Protein AF-R7VIC1-F1 (afdb_monomer_lite)

Sequence (191 aa):
MEGPLAVNHHSSSSSSSQEPAPPPAPSLAPAPLAIPQQQVNAASLCRIGQELVHDIVLKASEIFVLLKNMQLPNGATTSQPQNYPETKAKLDDNMKQMLMNFKKLKILYIKVHEHTANLDSRPIEEMLPIEVNGEVKGEGPKLTDEVKYASEEHKEVISQLRNRNRELKQIIDKLRLTVWEINTMLATRKS

Secondary structure (DSSP, 8-state):
-------------------PPPPPPP--PPPP---------HHHHHHHHHHHHHHHHHHHHHHHHHHHH-----TT-SSPPTTHHHHHHHHHHHHHHHHHHHHHHHHHHHHHHHHHTTS----HHHHS--EETTEE-S------HHHHHHHHHHHHHHHHHHHHHHHHHHHHHHHHHHHHHHHHHHHHT--

pLDDT: mean 75.87, std 20.81, range [35.31, 98.31]

Radius of gyration: 41.35 Å; chains: 1; bounding box: 105×43×115 Å

Structure (mmCIF, N/CA/C/O backbone):
data_AF-R7VIC1-F1
#
_entry.id   AF-R7VIC1-F1
#
loop_
_atom_site.group_PDB
_atom_site.id
_atom_site.type_symbol
_atom_site.label_atom_id
_atom_site.label_alt_id
_atom_site.label_comp_id
_atom_site.label_asym_id
_atom_site.label_entity_id
_atom_site.label_seq_id
_atom_site.pdbx_PDB_ins_code
_atom_site.Cartn_x
_atom_site.Cartn_y
_atom_site.Cartn_z
_atom_site.occupancy
_atom_site.B_iso_or_equiv
_atom_site.auth_seq_id
_atom_site.auth_comp_id
_atom_site.auth_asym_id
_atom_site.auth_atom_id
_atom_site.pdbx_PDB_model_num
ATOM 1 N N . MET A 1 1 ? 50.899 -5.467 51.228 1.00 38.56 1 MET A N 1
ATOM 2 C CA . MET A 1 1 ? 52.249 -6.054 51.327 1.00 38.56 1 MET A CA 1
ATOM 3 C C . MET A 1 1 ? 52.288 -7.227 50.372 1.00 38.56 1 MET A C 1
ATOM 5 O O . MET A 1 1 ? 51.407 -8.059 50.488 1.00 38.56 1 MET A O 1
ATOM 9 N N . GLU A 1 2 ? 53.164 -7.388 49.399 1.00 40.03 2 GLU A N 1
ATOM 10 C CA . GLU A 1 2 ? 54.157 -6.581 48.686 1.00 40.03 2 GLU A CA 1
ATOM 11 C C . GLU A 1 2 ? 54.376 -7.355 47.360 1.00 40.03 2 GLU A C 1
ATOM 13 O O . GLU A 1 2 ? 54.212 -8.577 47.342 1.00 40.03 2 GLU A O 1
ATOM 18 N N . GLY A 1 3 ? 54.707 -6.680 46.250 1.00 42.16 3 GLY A N 1
ATOM 19 C CA . GLY A 1 3 ? 55.377 -7.350 45.112 1.00 42.16 3 GLY A CA 1
ATOM 20 C C . GLY A 1 3 ? 56.793 -7.801 45.518 1.00 42.16 3 GLY A C 1
ATOM 21 O O . GLY A 1 3 ? 57.200 -7.465 46.631 1.00 42.16 3 GLY A O 1
ATOM 22 N N . PRO A 1 4 ? 57.572 -8.529 44.683 1.00 54.09 4 PRO A N 1
ATOM 23 C CA . PRO A 1 4 ? 58.187 -7.963 43.459 1.00 54.09 4 PRO A CA 1
ATOM 24 C C . PRO A 1 4 ? 58.312 -8.972 42.276 1.00 54.09 4 PRO A C 1
ATOM 26 O O . PRO A 1 4 ? 58.231 -10.179 42.457 1.00 54.09 4 PRO A O 1
ATOM 29 N N . LEU A 1 5 ? 58.244 -8.542 41.008 1.00 39.72 5 LEU A N 1
ATOM 30 C CA . LEU A 1 5 ? 59.317 -8.143 40.061 1.00 39.72 5 LEU A CA 1
ATOM 31 C C . LEU A 1 5 ? 60.407 -9.187 39.693 1.00 39.72 5 LEU A C 1
ATOM 33 O O . LEU A 1 5 ? 61.297 -9.483 40.477 1.00 39.72 5 LEU A O 1
ATOM 37 N N . ALA A 1 6 ? 60.343 -9.579 38.408 1.00 45.44 6 ALA A N 1
ATOM 38 C CA . ALA A 1 6 ? 61.400 -9.749 37.393 1.00 45.44 6 ALA A CA 1
ATOM 39 C C . ALA A 1 6 ? 62.588 -10.712 37.609 1.00 45.44 6 ALA A C 1
ATOM 41 O O . ALA A 1 6 ? 63.458 -10.469 38.434 1.00 45.44 6 ALA A O 1
ATOM 42 N N . VAL A 1 7 ? 62.746 -11.666 36.674 1.00 43.22 7 VAL A N 1
ATOM 43 C CA . VAL A 1 7 ? 64.066 -12.142 36.218 1.00 43.22 7 VAL A CA 1
ATOM 44 C C . VAL A 1 7 ? 64.057 -12.310 34.696 1.00 43.22 7 VAL A C 1
ATOM 46 O O . VAL A 1 7 ? 63.234 -13.018 34.123 1.00 43.22 7 VAL A O 1
ATOM 49 N N . ASN A 1 8 ? 65.000 -11.615 34.069 1.00 38.59 8 ASN A N 1
ATOM 50 C CA . ASN A 1 8 ? 65.358 -11.625 32.658 1.00 38.59 8 ASN A CA 1
ATOM 51 C C . ASN A 1 8 ? 66.442 -12.702 32.449 1.00 38.59 8 ASN A C 1
ATOM 53 O O . ASN A 1 8 ? 67.372 -12.741 33.252 1.00 38.59 8 ASN A O 1
ATOM 57 N N . HIS A 1 9 ? 66.400 -13.519 31.390 1.00 42.00 9 HIS A N 1
ATOM 58 C CA . HIS A 1 9 ? 67.576 -14.292 30.961 1.00 42.00 9 HIS A CA 1
ATOM 59 C C . HIS A 1 9 ? 67.706 -14.359 29.432 1.00 42.00 9 HIS A C 1
ATOM 61 O O . HIS A 1 9 ? 66.739 -14.491 28.690 1.00 42.00 9 HIS A O 1
ATOM 67 N N . HIS A 1 10 ? 68.960 -14.197 29.023 1.00 36.09 10 HIS A N 1
ATOM 68 C CA . HIS A 1 10 ? 69.505 -13.923 27.700 1.00 36.09 10 HIS A CA 1
ATOM 69 C C . HIS A 1 10 ? 69.593 -15.151 26.769 1.00 36.09 10 HIS A C 1
ATOM 71 O O . HIS A 1 10 ? 69.849 -16.261 27.222 1.00 36.09 10 HIS A O 1
ATOM 77 N N . SER A 1 11 ? 69.569 -14.845 25.464 1.00 35.59 11 SER A N 1
ATOM 78 C CA . SER A 1 11 ? 70.408 -15.397 24.381 1.00 35.59 11 SER A CA 1
ATOM 79 C C . SER A 1 11 ? 70.238 -16.850 23.925 1.00 35.59 11 SER A C 1
ATOM 81 O O . SER A 1 11 ? 70.650 -17.785 24.601 1.00 35.59 11 SER A O 1
ATOM 83 N N . SER A 1 12 ? 69.875 -17.028 22.650 1.00 35.31 12 SER A N 1
ATOM 84 C CA . SER A 1 12 ? 70.767 -17.674 21.665 1.00 35.31 12 SER A CA 1
ATOM 85 C C . SER A 1 12 ? 70.221 -17.557 20.237 1.00 35.31 12 SER A C 1
ATOM 87 O O . SER A 1 12 ? 69.125 -17.989 19.902 1.00 35.31 12 SER A O 1
ATOM 89 N N . SER A 1 13 ? 71.045 -16.949 19.393 1.00 36.03 13 SER A N 1
ATOM 90 C CA . SER A 1 13 ? 70.994 -16.948 17.937 1.00 36.03 13 SER A CA 1
ATOM 91 C C . SER A 1 13 ? 71.173 -18.356 17.365 1.00 36.03 13 SER A C 1
ATOM 93 O O . SER A 1 13 ? 72.128 -19.044 17.723 1.00 36.03 13 SER A O 1
ATOM 95 N N . SER A 1 14 ? 70.334 -18.745 16.407 1.00 37.88 14 SER A N 1
ATOM 96 C CA . SER A 1 14 ? 70.669 -19.793 15.440 1.00 37.88 14 SER A CA 1
ATOM 97 C C . SER A 1 14 ? 70.155 -19.408 14.055 1.00 37.88 14 SER A C 1
ATOM 99 O O . SER A 1 14 ? 68.976 -19.145 13.835 1.00 37.88 14 SER A O 1
ATOM 101 N N . SER A 1 15 ? 71.112 -19.303 13.140 1.00 40.16 15 SER A N 1
ATOM 102 C CA . SER A 1 15 ? 70.946 -19.030 11.722 1.00 40.16 15 SER A CA 1
ATOM 103 C C . SER A 1 15 ? 70.324 -20.239 11.026 1.00 40.16 15 SER A C 1
ATOM 105 O O . SER A 1 15 ? 70.793 -21.361 11.213 1.00 40.16 15 SER A O 1
ATOM 107 N N . SER A 1 16 ? 69.327 -20.028 10.170 1.00 38.94 16 SER A N 1
ATOM 108 C CA . SER A 1 16 ? 68.984 -20.985 9.117 1.00 38.94 16 SER A CA 1
ATOM 109 C C . SER A 1 16 ? 68.383 -20.270 7.913 1.00 38.94 16 SER A C 1
ATOM 111 O O . SER A 1 16 ? 67.357 -19.607 7.997 1.00 38.94 16 SER A O 1
ATOM 113 N N . SER A 1 17 ? 69.152 -20.381 6.836 1.00 39.69 17 SER A N 1
ATOM 114 C CA . SER A 1 17 ? 68.823 -20.479 5.419 1.00 39.69 17 SER A CA 1
ATOM 115 C C . SER A 1 17 ? 67.484 -19.942 4.905 1.00 39.69 17 SER A C 1
ATOM 117 O O . SER A 1 17 ? 66.393 -20.393 5.230 1.00 39.69 17 SER A O 1
ATOM 119 N N . GLN A 1 18 ? 67.678 -19.012 3.983 1.00 37.88 18 GLN A N 1
ATOM 120 C CA . GLN A 1 18 ? 66.777 -18.323 3.082 1.00 37.88 18 GLN A CA 1
ATOM 121 C C . GLN A 1 18 ? 66.150 -19.285 2.052 1.00 37.88 18 GLN A C 1
ATOM 123 O O . GLN A 1 18 ? 66.864 -19.880 1.248 1.00 37.88 18 GLN A O 1
ATOM 128 N N . GLU A 1 19 ? 64.820 -19.375 2.036 1.00 37.97 19 GLU A N 1
ATOM 129 C CA . GLU A 1 19 ? 64.016 -19.912 0.930 1.00 37.97 19 GLU A CA 1
ATOM 130 C C . GLU A 1 19 ? 63.026 -18.802 0.512 1.00 37.97 19 GLU A C 1
ATOM 132 O O . GLU A 1 19 ? 62.403 -18.194 1.390 1.00 37.97 19 GLU A O 1
ATOM 137 N N . PRO A 1 20 ? 62.916 -18.424 -0.778 1.00 45.88 20 PRO A N 1
ATOM 138 C CA . PRO A 1 20 ? 62.079 -17.300 -1.175 1.00 45.88 20 PRO A CA 1
ATOM 139 C C . PRO A 1 20 ? 60.602 -17.708 -1.184 1.00 45.88 20 PRO A C 1
ATOM 141 O O . PRO A 1 20 ? 60.175 -18.550 -1.970 1.00 45.88 20 PRO A O 1
ATOM 144 N N . ALA A 1 21 ? 59.824 -17.073 -0.308 1.00 47.91 21 ALA A N 1
ATOM 145 C CA . ALA A 1 21 ? 58.372 -17.189 -0.254 1.00 47.91 21 ALA A CA 1
ATOM 146 C C . ALA A 1 21 ? 57.708 -16.716 -1.570 1.00 47.91 21 ALA A C 1
ATOM 148 O O . ALA A 1 21 ? 58.198 -15.772 -2.201 1.00 47.91 21 ALA A O 1
ATOM 149 N N . PRO A 1 22 ? 56.580 -17.328 -1.984 1.00 54.66 22 PRO A N 1
ATOM 150 C CA . PRO A 1 22 ? 55.829 -16.906 -3.164 1.00 54.66 22 PRO A CA 1
ATOM 151 C C . PRO A 1 22 ? 55.234 -15.495 -2.972 1.00 54.66 22 PRO A C 1
ATOM 153 O O . PRO A 1 22 ? 54.981 -15.080 -1.838 1.00 54.66 22 PRO A O 1
ATOM 156 N N . PRO A 1 23 ? 55.007 -14.738 -4.062 1.00 60.84 23 PRO A N 1
ATOM 157 C CA . PRO A 1 23 ? 54.535 -13.359 -3.985 1.00 60.84 23 PRO A CA 1
ATOM 158 C C . PRO A 1 23 ? 53.141 -13.271 -3.336 1.00 60.84 23 PRO A C 1
ATOM 160 O O . PRO A 1 23 ? 52.302 -14.149 -3.561 1.00 60.84 23 PRO A O 1
ATOM 163 N N . PRO A 1 24 ? 52.862 -12.213 -2.551 1.00 53.88 24 PRO A N 1
ATOM 164 C CA . PRO A 1 24 ? 51.569 -12.034 -1.909 1.00 53.88 24 PRO A CA 1
ATOM 165 C C . PRO A 1 24 ? 50.496 -11.763 -2.967 1.00 53.88 24 PRO A C 1
ATOM 167 O O . PRO A 1 24 ? 50.642 -10.883 -3.817 1.00 53.88 24 PRO A O 1
ATOM 170 N N . ALA A 1 25 ? 49.401 -12.521 -2.903 1.00 54.53 25 ALA A N 1
ATOM 171 C CA . ALA A 1 25 ? 48.194 -12.233 -3.663 1.00 54.53 25 ALA A CA 1
ATOM 172 C C . ALA A 1 25 ? 47.676 -10.822 -3.305 1.00 54.53 25 ALA A C 1
ATOM 174 O O . ALA A 1 25 ? 47.742 -10.432 -2.134 1.00 54.53 25 ALA A O 1
ATOM 175 N N . PRO A 1 26 ? 47.157 -10.044 -4.272 1.00 53.09 26 PRO A N 1
ATOM 176 C CA . PRO A 1 26 ? 46.586 -8.739 -3.982 1.00 53.09 26 PRO A CA 1
ATOM 177 C C . PRO A 1 26 ? 45.392 -8.903 -3.037 1.00 53.09 26 PRO A C 1
ATOM 179 O O . PRO A 1 26 ? 44.396 -9.549 -3.363 1.00 53.09 26 PRO A O 1
ATOM 182 N N . SER A 1 27 ? 45.525 -8.316 -1.849 1.00 47.69 27 SER A N 1
ATOM 183 C CA . SER A 1 27 ? 44.446 -8.149 -0.881 1.00 47.69 27 SER A CA 1
ATOM 184 C C . SER A 1 27 ? 43.316 -7.359 -1.544 1.00 47.69 27 SER A C 1
ATOM 186 O O . SER A 1 27 ? 43.462 -6.164 -1.808 1.00 47.69 27 SER A O 1
ATOM 188 N N . LEU A 1 28 ? 42.199 -8.027 -1.851 1.00 51.47 28 LEU A N 1
ATOM 189 C CA . LEU A 1 28 ? 40.946 -7.337 -2.135 1.00 51.47 28 LEU A CA 1
ATOM 190 C C . LEU A 1 28 ? 40.516 -6.639 -0.844 1.00 51.47 28 LEU A C 1
ATOM 192 O O . LEU A 1 28 ? 40.024 -7.276 0.088 1.00 51.47 28 LEU A O 1
ATOM 196 N N . ALA A 1 29 ? 40.707 -5.323 -0.793 1.00 53.75 29 ALA A N 1
ATOM 197 C CA . ALA A 1 29 ? 40.045 -4.494 0.198 1.00 53.75 29 ALA A CA 1
ATOM 198 C C . ALA A 1 29 ? 38.523 -4.730 0.094 1.00 53.75 29 ALA A C 1
ATOM 200 O O . ALA A 1 29 ? 37.985 -4.716 -1.019 1.00 53.75 29 ALA A O 1
ATOM 201 N N . PRO A 1 30 ? 37.812 -4.965 1.210 1.00 49.72 30 PRO A N 1
ATOM 202 C CA . PRO A 1 30 ? 36.369 -5.110 1.172 1.00 49.72 30 PRO A CA 1
ATOM 203 C C . PRO A 1 30 ? 35.759 -3.781 0.718 1.00 49.72 30 PRO A C 1
ATOM 205 O O . PRO A 1 30 ? 35.974 -2.738 1.338 1.00 49.72 30 PRO A O 1
ATOM 208 N N . ALA A 1 31 ? 35.013 -3.824 -0.387 1.00 51.16 31 ALA A N 1
ATOM 209 C CA . ALA A 1 31 ? 34.169 -2.717 -0.809 1.00 51.16 31 ALA A CA 1
ATOM 210 C C . ALA A 1 31 ? 33.233 -2.330 0.354 1.00 51.16 31 ALA A C 1
ATOM 212 O O . ALA A 1 31 ? 32.741 -3.228 1.048 1.00 51.16 31 ALA A O 1
ATOM 213 N N . PRO A 1 32 ? 32.965 -1.033 0.590 1.00 49.09 32 PRO A N 1
ATOM 214 C CA . PRO A 1 32 ? 31.987 -0.628 1.586 1.00 49.09 32 PRO A CA 1
ATOM 215 C C . PRO A 1 32 ? 30.651 -1.278 1.234 1.00 49.09 32 PRO A C 1
ATOM 217 O O . PRO A 1 32 ? 30.085 -1.016 0.172 1.00 49.09 32 PRO A O 1
ATOM 220 N N . LEU A 1 33 ? 30.161 -2.149 2.115 1.00 50.25 33 LEU A N 1
ATOM 221 C CA . LEU A 1 33 ? 28.792 -2.634 2.060 1.00 50.25 33 LEU A CA 1
ATOM 222 C C . LEU A 1 33 ? 27.896 -1.402 2.180 1.00 50.25 33 LEU A C 1
ATOM 224 O O . LEU A 1 33 ? 27.759 -0.828 3.261 1.00 50.25 33 LEU A O 1
ATOM 228 N N . ALA A 1 34 ? 27.327 -0.971 1.056 1.00 50.81 34 ALA A N 1
ATOM 229 C CA . ALA A 1 34 ? 26.223 -0.034 1.057 1.00 50.81 34 ALA A CA 1
ATOM 230 C C . ALA A 1 34 ? 25.121 -0.669 1.908 1.00 50.81 34 ALA A C 1
ATOM 232 O O . ALA A 1 34 ? 24.495 -1.654 1.517 1.00 50.81 34 ALA A O 1
ATOM 233 N N . ILE A 1 35 ? 24.946 -0.147 3.120 1.00 46.97 35 ILE A N 1
ATOM 234 C CA . ILE A 1 35 ? 23.819 -0.494 3.976 1.00 46.97 35 ILE A CA 1
ATOM 235 C C . ILE A 1 35 ? 22.577 -0.174 3.139 1.00 46.97 35 ILE A C 1
ATOM 237 O O . ILE A 1 35 ? 22.469 0.968 2.679 1.00 46.97 35 ILE A O 1
ATOM 241 N N . PRO A 1 36 ? 21.654 -1.123 2.900 1.00 47.88 36 PRO A N 1
ATOM 242 C CA . PRO A 1 36 ? 20.419 -0.802 2.215 1.00 47.88 36 PRO A CA 1
ATOM 243 C C . PRO A 1 36 ? 19.671 0.180 3.114 1.00 47.88 36 PRO A C 1
ATOM 245 O O . PRO A 1 36 ? 19.067 -0.212 4.113 1.00 47.88 36 PRO A O 1
ATOM 248 N N . GLN A 1 37 ? 19.737 1.475 2.804 1.00 50.69 37 GLN A N 1
ATOM 249 C CA . GLN A 1 37 ? 18.744 2.404 3.311 1.00 50.69 37 GLN A CA 1
ATOM 250 C C . GLN A 1 37 ? 17.416 1.837 2.824 1.00 50.69 37 GLN A C 1
ATOM 252 O O . GLN A 1 37 ? 17.191 1.768 1.617 1.00 50.69 37 GLN A O 1
ATOM 257 N N . GLN A 1 38 ? 16.576 1.353 3.744 1.00 54.12 38 GLN A N 1
ATOM 258 C CA . GLN A 1 38 ? 15.192 1.007 3.440 1.00 54.12 38 GLN A CA 1
ATOM 259 C C . GLN A 1 38 ? 14.534 2.273 2.892 1.00 54.12 38 GLN A C 1
ATOM 261 O O . GLN A 1 38 ? 14.035 3.111 3.642 1.00 54.12 38 GLN A O 1
ATOM 266 N N . GLN A 1 39 ?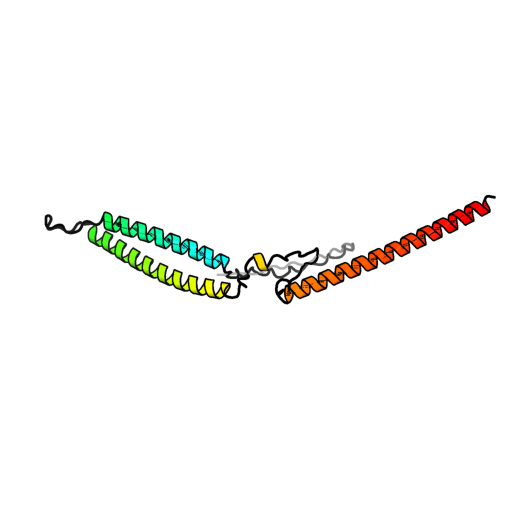 14.606 2.453 1.576 1.00 57.38 39 GLN A N 1
ATOM 267 C CA . GLN A 1 39 ? 13.934 3.535 0.894 1.00 57.38 39 GLN A CA 1
ATOM 268 C C . GLN A 1 39 ? 12.449 3.317 1.130 1.00 57.38 39 GLN A C 1
ATOM 270 O O . GLN A 1 39 ? 11.874 2.293 0.752 1.00 57.38 39 GLN A O 1
ATOM 275 N N . VAL A 1 40 ? 11.843 4.269 1.831 1.00 70.75 40 VAL A N 1
ATOM 276 C CA . VAL A 1 40 ? 10.404 4.312 2.043 1.00 70.75 40 VAL A CA 1
ATOM 277 C C . VAL A 1 40 ? 9.774 4.526 0.667 1.00 70.75 40 VAL A C 1
ATOM 279 O O . VAL A 1 40 ? 9.745 5.643 0.161 1.00 70.75 40 VAL A O 1
ATOM 282 N N . ASN A 1 41 ? 9.359 3.436 0.025 1.00 83.38 41 ASN A N 1
ATOM 283 C CA . ASN A 1 41 ? 8.701 3.451 -1.274 1.00 83.38 41 ASN A CA 1
ATOM 284 C C . ASN A 1 41 ? 7.171 3.433 -1.098 1.00 83.38 41 ASN A C 1
ATOM 286 O O . ASN A 1 41 ? 6.651 3.104 -0.030 1.00 83.38 41 ASN A O 1
ATOM 290 N N . ALA A 1 42 ? 6.428 3.785 -2.150 1.00 87.69 42 ALA A N 1
ATOM 291 C CA . ALA A 1 42 ? 4.964 3.801 -2.094 1.00 87.69 42 ALA A CA 1
ATOM 292 C C . ALA A 1 42 ? 4.381 2.431 -1.692 1.00 87.69 42 ALA A C 1
ATOM 294 O O . ALA A 1 42 ? 3.423 2.362 -0.927 1.00 87.69 42 ALA A O 1
ATOM 295 N N . ALA A 1 43 ? 5.000 1.333 -2.143 1.00 89.50 43 ALA A N 1
ATOM 296 C CA . ALA A 1 43 ? 4.557 -0.024 -1.834 1.00 89.50 43 ALA A CA 1
ATOM 297 C C . ALA A 1 43 ? 4.660 -0.367 -0.334 1.00 89.50 43 ALA A C 1
ATOM 299 O O . ALA A 1 43 ? 3.748 -0.982 0.220 1.00 89.50 43 ALA A O 1
ATOM 300 N N . SER A 1 44 ? 5.730 0.052 0.348 1.00 92.12 44 SER A N 1
ATOM 301 C CA . SER A 1 44 ? 5.913 -0.187 1.780 1.00 92.12 44 SER A CA 1
ATOM 302 C C . SER A 1 44 ? 4.943 0.649 2.610 1.00 92.12 44 SER A C 1
ATOM 304 O O . SER A 1 44 ? 4.365 0.134 3.567 1.00 92.12 44 SER A O 1
ATOM 306 N N . LEU A 1 45 ? 4.668 1.889 2.194 1.00 93.50 45 LEU A N 1
ATOM 307 C CA . LEU A 1 45 ? 3.621 2.718 2.793 1.00 93.50 45 LEU A CA 1
ATOM 308 C C . LEU A 1 45 ? 2.232 2.086 2.627 1.00 93.50 45 LEU A C 1
ATOM 310 O O . LEU A 1 45 ? 1.490 2.005 3.601 1.00 93.50 45 LEU A O 1
ATOM 314 N N . CYS A 1 46 ? 1.893 1.574 1.439 1.00 94.38 46 CYS A N 1
ATOM 315 C CA . CYS A 1 46 ? 0.621 0.884 1.206 1.00 94.38 46 CYS A CA 1
ATOM 316 C C . CYS A 1 46 ? 0.468 -0.372 2.074 1.00 94.38 46 CYS A C 1
ATOM 318 O O . CYS A 1 46 ? -0.616 -0.616 2.601 1.00 94.38 46 CYS A O 1
ATOM 320 N N . ARG A 1 47 ? 1.548 -1.136 2.283 1.00 95.62 47 ARG A N 1
ATOM 321 C CA . ARG A 1 47 ? 1.538 -2.302 3.178 1.00 95.62 47 ARG A CA 1
ATOM 322 C C . ARG A 1 47 ? 1.249 -1.909 4.629 1.00 95.62 47 ARG A C 1
ATOM 324 O O . ARG A 1 47 ? 0.372 -2.497 5.251 1.00 95.62 47 ARG A O 1
ATOM 331 N N . ILE A 1 48 ? 1.906 -0.861 5.131 1.00 95.62 48 ILE A N 1
ATOM 332 C CA . ILE A 1 48 ? 1.613 -0.295 6.461 1.00 95.62 48 ILE A CA 1
ATOM 333 C C . ILE A 1 48 ? 0.149 0.178 6.535 1.00 95.62 48 ILE A C 1
ATOM 335 O O . ILE A 1 48 ? -0.520 0.011 7.553 1.00 95.62 48 ILE A O 1
ATOM 339 N N . GLY A 1 49 ? -0.377 0.744 5.447 1.00 96.25 49 GLY A N 1
ATOM 340 C CA . GLY A 1 49 ? -1.773 1.179 5.358 1.00 96.25 49 GLY A CA 1
ATOM 341 C C . GLY A 1 49 ? -2.771 0.047 5.438 1.00 96.25 49 GLY A C 1
ATOM 342 O O . GLY A 1 49 ? -3.763 0.164 6.152 1.00 96.25 49 GLY A O 1
ATOM 343 N N . GLN A 1 50 ? -2.488 -1.061 4.763 1.00 97.00 50 GLN A N 1
ATOM 344 C CA . GLN A 1 50 ? -3.303 -2.263 4.844 1.00 97.00 50 GLN A CA 1
ATOM 345 C C . GLN A 1 50 ? -3.354 -2.801 6.282 1.00 97.00 50 GLN A C 1
ATOM 347 O O . GLN A 1 50 ? -4.439 -3.094 6.783 1.00 97.00 50 GLN A O 1
ATOM 352 N N . GLU A 1 51 ? -2.206 -2.890 6.959 1.00 96.88 51 GLU A N 1
ATOM 353 C CA . GLU A 1 51 ? -2.134 -3.320 8.362 1.00 96.88 51 GLU A CA 1
ATOM 354 C C . GLU A 1 51 ? -2.951 -2.395 9.276 1.00 96.88 51 GLU A C 1
ATOM 356 O O . GLU A 1 51 ? -3.707 -2.863 10.126 1.00 96.88 51 GLU A O 1
ATOM 361 N N . LEU A 1 52 ? -2.877 -1.080 9.052 1.00 97.81 52 LEU A N 1
ATOM 362 C CA . LEU A 1 52 ? -3.630 -0.095 9.823 1.00 97.81 52 LEU A CA 1
ATOM 363 C C . LEU A 1 52 ? -5.147 -0.179 9.590 1.00 97.81 52 LEU A C 1
ATOM 365 O O . LEU A 1 52 ? -5.921 -0.058 10.538 1.00 97.81 52 LEU A O 1
ATOM 369 N N . VAL A 1 53 ? -5.588 -0.393 8.346 1.00 98.25 53 VAL A N 1
ATOM 370 C CA . VAL A 1 53 ? -7.011 -0.601 8.022 1.00 98.25 53 VAL A CA 1
ATOM 371 C C . VAL A 1 53 ? -7.525 -1.882 8.675 1.00 98.25 53 VAL A C 1
ATOM 373 O O . VAL A 1 53 ? -8.621 -1.889 9.233 1.00 98.25 53 VAL A O 1
ATOM 376 N N . HIS A 1 54 ? -6.727 -2.948 8.663 1.00 97.69 54 HIS A N 1
ATOM 377 C CA . HIS A 1 54 ? -7.066 -4.184 9.358 1.00 97.69 54 HIS A CA 1
ATOM 378 C C . HIS A 1 54 ? -7.204 -3.968 10.875 1.00 97.69 54 HIS A C 1
ATOM 380 O O . HIS A 1 54 ? -8.193 -4.403 11.464 1.00 97.69 54 HIS A O 1
ATOM 386 N N . ASP A 1 55 ? -6.275 -3.240 11.501 1.00 97.50 55 ASP A N 1
ATOM 387 C CA . ASP A 1 55 ? -6.343 -2.909 12.932 1.00 97.50 55 ASP A CA 1
ATOM 388 C C . ASP A 1 55 ? -7.596 -2.082 13.278 1.00 97.50 55 ASP A C 1
ATOM 390 O O . ASP A 1 55 ? -8.274 -2.353 14.266 1.00 97.50 55 ASP A O 1
ATOM 394 N N . ILE A 1 56 ? -7.989 -1.133 12.418 1.00 98.25 56 ILE A N 1
ATOM 395 C CA . ILE A 1 56 ? -9.261 -0.397 12.548 1.00 98.25 56 ILE A CA 1
ATOM 396 C C . ILE A 1 56 ? -10.456 -1.358 12.559 1.00 98.25 56 ILE A C 1
ATOM 398 O O . ILE A 1 56 ? -11.318 -1.259 13.430 1.00 98.25 56 ILE A O 1
ATOM 402 N N . VAL A 1 57 ? -10.520 -2.306 11.621 1.00 98.12 57 VAL A N 1
ATOM 403 C CA . VAL A 1 57 ? -11.637 -3.264 11.540 1.00 98.12 57 VAL A CA 1
ATOM 404 C C . VAL A 1 57 ? -11.690 -4.169 12.775 1.00 98.12 57 VAL A C 1
ATOM 406 O O . VAL A 1 57 ? -12.772 -4.398 13.329 1.00 98.12 57 VAL A O 1
ATOM 409 N N . LEU A 1 58 ? -10.536 -4.640 13.253 1.00 97.25 58 LEU A N 1
ATOM 410 C CA . LEU A 1 58 ? -10.456 -5.426 14.484 1.00 97.25 58 LEU A CA 1
ATOM 411 C C . LEU A 1 58 ? -10.942 -4.625 15.693 1.00 97.25 58 LEU A C 1
ATOM 413 O O . LEU A 1 58 ? -11.809 -5.094 16.431 1.00 97.25 58 LEU A O 1
ATOM 417 N N . LYS A 1 59 ? -10.468 -3.386 15.856 1.00 96.75 59 LYS A N 1
ATOM 418 C CA . LYS A 1 59 ? -10.887 -2.514 16.961 1.00 96.75 59 LYS A CA 1
ATOM 419 C C . LYS A 1 59 ? -12.377 -2.205 16.920 1.00 96.75 59 LYS A C 1
ATOM 421 O O . LYS A 1 59 ? -13.024 -2.183 17.964 1.00 96.75 59 LYS A O 1
ATOM 426 N N . ALA A 1 60 ? -12.949 -2.013 15.732 1.00 97.94 60 ALA A N 1
ATOM 427 C CA . ALA A 1 60 ? -14.384 -1.781 15.581 1.00 97.94 60 ALA A CA 1
ATOM 428 C C . ALA A 1 60 ? -15.170 -3.003 16.064 1.00 97.94 60 ALA A C 1
ATOM 430 O O . ALA A 1 60 ? -16.134 -2.872 16.816 1.00 97.94 60 ALA A O 1
ATOM 431 N N . SER A 1 61 ? -14.707 -4.195 15.691 1.00 97.44 61 SER A N 1
ATOM 432 C CA . SER A 1 61 ? -15.300 -5.461 16.119 1.00 97.44 61 SER A CA 1
ATOM 433 C C . SER A 1 61 ? -15.231 -5.634 17.641 1.00 97.44 61 SER A C 1
ATOM 435 O O . SER A 1 61 ? -16.244 -5.948 18.265 1.00 97.44 61 SER A O 1
ATOM 437 N N . GLU A 1 62 ? -14.079 -5.356 18.261 1.00 96.56 62 GLU A N 1
ATOM 438 C CA . GLU A 1 62 ? -13.907 -5.391 19.723 1.00 96.56 62 GLU A CA 1
ATOM 439 C C . GLU A 1 62 ? -14.851 -4.417 20.442 1.00 96.56 62 GLU A C 1
ATOM 441 O O . GLU A 1 62 ? -15.476 -4.783 21.439 1.00 96.56 62 GLU A O 1
ATOM 446 N N . ILE A 1 63 ? -15.019 -3.203 19.912 1.00 96.88 63 ILE A N 1
ATOM 447 C CA . ILE A 1 63 ? -15.960 -2.205 20.438 1.00 96.88 63 ILE A CA 1
ATOM 448 C C . ILE A 1 63 ? -17.394 -2.740 20.409 1.00 96.88 63 ILE A C 1
ATOM 450 O O . ILE A 1 63 ? -18.096 -2.654 21.417 1.00 96.88 63 ILE A O 1
ATOM 454 N N . PHE A 1 64 ? -17.838 -3.325 19.293 1.00 96.94 64 PHE A N 1
ATOM 455 C CA . PHE A 1 64 ? -19.186 -3.891 19.203 1.00 96.94 64 PHE A CA 1
ATOM 456 C C . PHE A 1 64 ? -19.392 -5.061 20.169 1.00 96.94 64 PHE A C 1
ATOM 458 O O . PHE A 1 64 ? -20.464 -5.178 20.765 1.00 96.94 64 PHE A O 1
ATOM 465 N N .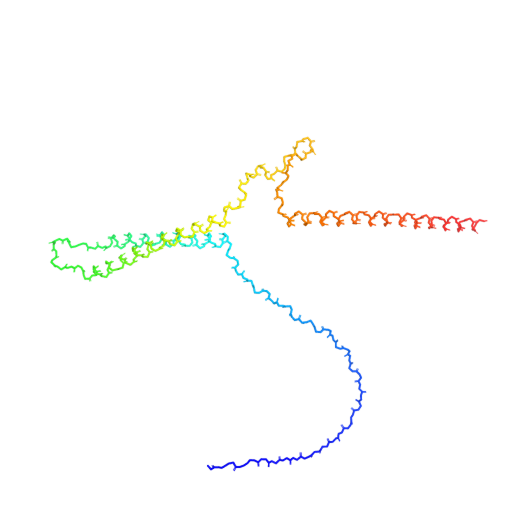 VAL A 1 65 ? -18.371 -5.896 20.378 1.00 95.12 65 VAL A N 1
ATOM 466 C CA . VAL A 1 65 ? -18.415 -6.982 21.369 1.00 95.12 65 VAL A CA 1
ATOM 467 C C . VAL A 1 65 ? -18.523 -6.426 22.791 1.00 95.12 65 VAL A C 1
ATOM 469 O O . VAL A 1 65 ? -19.355 -6.902 23.565 1.00 95.12 65 VAL A O 1
ATOM 472 N N . LEU A 1 66 ? -17.738 -5.400 23.135 1.00 93.06 66 LEU A N 1
ATOM 473 C CA . LEU A 1 66 ? -17.816 -4.735 24.439 1.00 93.06 66 LEU A CA 1
ATOM 474 C C . LEU A 1 66 ? -19.200 -4.122 24.668 1.00 93.06 66 LEU A C 1
ATOM 476 O O . LEU A 1 66 ? -19.801 -4.362 25.711 1.00 93.06 66 LEU A O 1
ATOM 480 N N . LEU A 1 67 ? -19.732 -3.397 23.681 1.00 92.31 67 LEU A N 1
ATOM 481 C CA . LEU A 1 67 ? -21.059 -2.782 23.754 1.00 92.31 67 LEU A CA 1
ATOM 482 C C . LEU A 1 67 ? -22.170 -3.822 23.916 1.00 92.31 67 LEU A C 1
ATOM 484 O O . LEU A 1 67 ? -23.060 -3.633 24.739 1.00 92.31 67 LEU A O 1
ATOM 488 N N . LYS A 1 68 ? -22.102 -4.939 23.180 1.00 89.94 68 LYS A N 1
ATOM 489 C CA . LYS A 1 68 ? -23.074 -6.038 23.285 1.00 89.94 68 LYS A CA 1
ATOM 490 C C . LYS A 1 68 ? -23.101 -6.659 24.684 1.00 89.94 68 LYS A C 1
ATOM 492 O O . LYS A 1 68 ? -24.165 -7.046 25.158 1.00 89.94 68 LYS A O 1
ATOM 497 N N . ASN A 1 69 ? -21.939 -6.780 25.320 1.00 85.88 69 ASN A N 1
ATOM 498 C CA . ASN A 1 69 ? -21.797 -7.426 26.625 1.00 85.88 69 ASN A CA 1
ATOM 499 C C . ASN A 1 69 ? -21.947 -6.449 27.803 1.00 85.88 69 ASN A C 1
ATOM 501 O O . ASN A 1 69 ? -21.998 -6.881 28.957 1.00 85.88 69 ASN A O 1
ATOM 505 N N . MET A 1 70 ? -22.008 -5.142 27.538 1.00 85.75 70 MET A N 1
ATOM 506 C CA . MET A 1 70 ? -22.144 -4.130 28.575 1.00 85.75 70 MET A CA 1
ATOM 507 C C . MET A 1 70 ? -23.570 -4.136 29.131 1.00 85.75 70 MET A C 1
ATOM 509 O O . MET A 1 70 ? -24.529 -3.800 28.441 1.00 85.75 70 MET A O 1
ATOM 513 N N . GLN A 1 71 ? -23.710 -4.489 30.408 1.00 77.50 71 GLN A N 1
ATOM 514 C CA . GLN A 1 71 ? -24.981 -4.362 31.116 1.00 77.50 71 GLN A CA 1
ATOM 515 C C . GLN A 1 71 ? -25.132 -2.936 31.644 1.00 77.50 71 GLN A C 1
ATOM 517 O O . GLN A 1 71 ? -24.297 -2.450 32.410 1.00 77.50 71 GLN A O 1
ATOM 522 N N . LEU A 1 72 ? -26.197 -2.262 31.219 1.00 72.25 72 LEU A N 1
ATOM 523 C CA . LEU A 1 72 ? -26.591 -0.970 31.768 1.00 72.25 72 LEU A CA 1
ATOM 524 C C . LEU A 1 72 ? -27.311 -1.182 33.112 1.00 72.25 72 LEU A C 1
ATOM 526 O O . LEU A 1 72 ? -27.850 -2.265 33.350 1.00 72.25 72 LEU A O 1
ATOM 530 N N . PRO A 1 73 ? -27.338 -0.176 34.006 1.00 63.31 73 PRO A N 1
ATOM 531 C CA . PRO A 1 73 ? -28.181 -0.211 35.195 1.00 63.31 73 PRO A CA 1
ATOM 532 C C . PRO A 1 73 ? -29.656 -0.201 34.780 1.00 63.31 73 PRO A C 1
ATOM 534 O O . PRO A 1 73 ? -30.295 0.841 34.658 1.00 63.31 73 PRO A O 1
ATOM 537 N N . ASN A 1 74 ? -30.205 -1.379 34.522 1.00 62.12 74 ASN A N 1
ATOM 538 C CA . ASN A 1 74 ? -31.636 -1.570 34.375 1.00 62.12 74 ASN A CA 1
ATOM 539 C C . ASN A 1 74 ? -32.168 -1.473 35.807 1.00 62.12 74 ASN A C 1
ATOM 541 O O . ASN A 1 74 ? -31.747 -2.278 36.631 1.00 62.12 74 ASN A O 1
ATOM 545 N N . GLY A 1 75 ? -33.015 -0.494 36.137 1.00 55.91 75 GLY A N 1
ATOM 546 C CA . GLY A 1 75 ? -33.405 -0.114 37.513 1.00 55.91 75 GLY A CA 1
ATOM 547 C C . GLY A 1 75 ? -34.013 -1.192 38.437 1.00 55.91 75 GLY A C 1
ATOM 548 O O . GLY A 1 75 ? -34.585 -0.847 39.463 1.00 55.91 75 GLY A O 1
ATOM 549 N N . ALA A 1 76 ? -33.905 -2.478 38.097 1.00 60.25 76 ALA A N 1
ATOM 550 C CA . ALA A 1 76 ? -34.246 -3.645 38.899 1.00 60.25 76 ALA A CA 1
ATOM 551 C C . ALA A 1 76 ? -33.170 -4.035 39.938 1.00 60.25 76 ALA A C 1
ATOM 553 O O . ALA A 1 76 ? -33.488 -4.756 40.880 1.00 60.25 76 ALA A O 1
ATOM 554 N N . THR A 1 77 ? -31.919 -3.571 39.811 1.00 56.22 77 THR A N 1
ATOM 555 C CA . THR A 1 77 ? -30.860 -3.835 40.805 1.00 56.22 77 THR A CA 1
ATOM 556 C C . THR A 1 77 ? -30.134 -2.547 41.193 1.00 56.22 77 THR A C 1
ATOM 558 O O . THR A 1 77 ? -29.465 -1.927 40.372 1.00 56.22 77 THR A O 1
ATOM 561 N N . THR A 1 78 ? -30.233 -2.153 42.465 1.00 57.47 78 THR A N 1
ATOM 562 C CA . THR A 1 78 ? -29.554 -0.977 43.052 1.00 57.47 78 THR A CA 1
ATOM 563 C C . THR A 1 78 ? -28.019 -1.069 42.995 1.00 57.47 78 THR A C 1
ATOM 565 O O . THR A 1 78 ? -27.328 -0.073 43.194 1.00 57.47 78 THR A O 1
ATOM 568 N N . SER A 1 79 ? -27.458 -2.246 42.700 1.00 59.59 79 SER A N 1
ATOM 569 C CA . SER A 1 79 ? -26.027 -2.458 42.493 1.00 59.59 79 SER A CA 1
ATOM 570 C C . SER A 1 79 ? -25.643 -2.336 41.014 1.00 59.59 79 SER A C 1
ATOM 572 O O . SER A 1 79 ? -26.177 -3.025 40.145 1.00 59.59 79 SER A O 1
ATOM 574 N N . GLN A 1 80 ? -24.666 -1.473 40.729 1.00 66.56 80 GLN A N 1
ATOM 575 C CA . GLN A 1 80 ? -23.964 -1.457 39.446 1.00 66.56 80 GLN A CA 1
ATOM 576 C C . GLN A 1 80 ? -23.303 -2.828 39.199 1.00 66.56 80 GLN A C 1
ATOM 578 O O . GLN A 1 80 ? -22.744 -3.394 40.144 1.00 66.56 80 GLN A O 1
ATOM 583 N N . PRO A 1 81 ? -23.317 -3.364 37.961 1.00 68.94 81 PRO A N 1
ATOM 584 C CA . PRO A 1 81 ? -22.594 -4.593 37.654 1.00 68.94 81 PRO A CA 1
ATOM 585 C C . PRO A 1 81 ? -21.116 -4.412 38.012 1.00 68.94 81 PRO A C 1
ATOM 587 O O . PRO A 1 81 ? -20.493 -3.451 37.560 1.00 68.94 81 PRO A O 1
ATOM 590 N N . GLN A 1 82 ? -20.547 -5.337 38.789 1.00 72.88 82 GLN A N 1
ATOM 591 C CA . GLN A 1 82 ? -19.180 -5.228 39.324 1.00 72.88 82 GLN A CA 1
ATOM 592 C C . GLN A 1 82 ? -18.118 -4.962 38.235 1.00 72.88 82 GLN A C 1
ATOM 594 O O . GLN A 1 82 ? -17.130 -4.279 38.489 1.00 72.88 82 GLN A O 1
ATOM 599 N N . ASN A 1 83 ? -18.363 -5.420 37.001 1.00 80.56 83 ASN A N 1
ATOM 600 C CA . ASN A 1 83 ? -17.437 -5.293 35.869 1.00 80.56 83 ASN A CA 1
ATOM 601 C C . ASN A 1 83 ? -17.743 -4.107 34.932 1.00 80.56 83 ASN A C 1
ATOM 603 O O . ASN A 1 83 ? -17.029 -3.905 33.946 1.00 80.56 83 ASN A O 1
ATOM 607 N N . TYR A 1 84 ? -18.790 -3.317 35.193 1.00 86.06 84 TYR A N 1
ATOM 608 C CA . TYR A 1 84 ? -19.115 -2.141 34.381 1.00 86.06 84 TYR A CA 1
ATOM 609 C C . TYR A 1 84 ? -17.969 -1.117 34.292 1.00 86.06 84 TYR A C 1
ATOM 611 O O . TYR A 1 84 ? -17.629 -0.744 33.167 1.00 86.06 84 TYR A O 1
ATOM 619 N N . PRO A 1 85 ? -17.338 -0.663 35.400 1.00 88.06 85 PRO A N 1
ATOM 620 C CA . PRO A 1 85 ? -16.280 0.347 35.313 1.00 88.06 85 PRO A CA 1
ATOM 621 C C . PRO A 1 85 ? -15.083 -0.130 34.479 1.00 88.06 85 PRO A C 1
ATOM 623 O O . PRO A 1 85 ? -14.538 0.644 33.696 1.00 88.06 85 PRO A O 1
ATOM 626 N N . GLU A 1 86 ? -14.723 -1.411 34.576 1.00 90.06 86 GLU A N 1
ATOM 627 C CA . GLU A 1 86 ? -13.645 -2.008 33.781 1.00 90.06 86 GLU A CA 1
ATOM 628 C C . GLU A 1 86 ? -14.018 -2.117 32.293 1.00 90.06 86 GLU A C 1
ATOM 630 O O . GLU A 1 86 ? -13.225 -1.767 31.418 1.00 90.06 86 GLU A O 1
ATOM 635 N N . THR A 1 87 ? -15.245 -2.558 31.996 1.00 89.56 87 THR A N 1
ATOM 636 C CA . THR A 1 87 ? -15.759 -2.661 30.618 1.00 89.56 87 THR A CA 1
ATOM 637 C C . THR A 1 87 ? -15.813 -1.286 29.955 1.00 89.56 87 THR A C 1
ATOM 639 O O . THR A 1 87 ? -15.395 -1.133 28.808 1.00 89.56 87 THR A O 1
ATOM 642 N N . LYS A 1 88 ? -16.262 -0.269 30.700 1.00 90.50 88 LYS A N 1
ATOM 643 C CA . LYS A 1 88 ? -16.291 1.123 30.253 1.00 90.50 88 LYS A CA 1
ATOM 644 C C . LYS A 1 88 ? -14.882 1.657 29.980 1.00 90.50 88 LYS A C 1
ATOM 646 O O . LYS A 1 88 ? -14.660 2.233 28.923 1.00 90.50 88 LYS A O 1
ATOM 651 N N . ALA A 1 89 ? -13.925 1.422 30.878 1.00 93.88 89 ALA A N 1
ATOM 652 C CA . ALA A 1 89 ? -12.541 1.850 30.674 1.00 93.88 89 ALA A CA 1
ATOM 653 C C . ALA A 1 89 ? -11.924 1.222 29.408 1.00 93.88 89 ALA A C 1
ATOM 655 O O . ALA A 1 89 ? -11.344 1.925 28.583 1.00 93.88 89 ALA A O 1
ATOM 656 N N . LYS A 1 90 ? -12.129 -0.087 29.198 1.00 94.94 90 LYS A N 1
ATOM 657 C CA . LYS A 1 90 ? -11.696 -0.793 27.978 1.00 94.94 90 LYS A CA 1
ATOM 658 C C . LYS A 1 90 ? -12.344 -0.225 26.713 1.00 94.94 90 LYS A C 1
ATOM 660 O O . LYS A 1 90 ? -11.679 -0.118 25.683 1.00 94.94 90 LYS A O 1
ATOM 665 N N . LEU A 1 91 ? -13.628 0.126 26.770 1.00 95.38 91 LEU A N 1
ATOM 666 C CA . LEU A 1 91 ? -14.339 0.751 25.653 1.00 95.38 91 LEU A CA 1
ATOM 667 C C . LEU A 1 91 ? -13.750 2.128 25.317 1.00 95.38 91 LEU A C 1
ATOM 669 O O . LEU A 1 91 ? -13.461 2.395 24.150 1.00 95.38 91 LEU A O 1
ATOM 673 N N . ASP A 1 92 ? -13.525 2.965 26.332 1.00 96.00 92 ASP A N 1
ATOM 674 C CA . ASP A 1 92 ? -12.940 4.299 26.173 1.00 96.00 92 ASP A CA 1
ATOM 675 C C . ASP A 1 92 ? -11.537 4.223 25.548 1.00 96.00 92 ASP A C 1
ATOM 677 O O . ASP A 1 92 ? -11.197 5.016 24.667 1.00 96.00 92 ASP A O 1
ATOM 681 N N . ASP A 1 93 ? -10.723 3.245 25.945 1.00 97.00 93 ASP A N 1
ATOM 682 C CA . ASP A 1 93 ? -9.385 3.064 25.382 1.00 97.00 93 ASP A CA 1
ATOM 683 C C . ASP A 1 93 ? -9.411 2.554 23.937 1.00 97.00 93 ASP A C 1
ATOM 685 O O . ASP A 1 93 ? -8.667 3.070 23.098 1.00 97.00 93 ASP A O 1
ATOM 689 N N . ASN A 1 94 ? -10.315 1.629 23.595 1.00 96.44 94 ASN A N 1
ATOM 690 C CA . ASN A 1 94 ? -10.508 1.209 22.203 1.00 96.44 94 ASN A CA 1
ATOM 691 C C . ASN A 1 94 ? -10.993 2.367 21.318 1.00 96.44 94 ASN A C 1
ATOM 693 O O . ASN A 1 94 ? -10.505 2.536 20.202 1.00 96.44 94 ASN A O 1
ATOM 697 N N . MET A 1 95 ? -11.890 3.215 21.828 1.00 97.06 95 MET A N 1
ATOM 698 C CA . MET A 1 95 ? -12.342 4.434 21.147 1.00 97.06 95 MET A CA 1
ATOM 699 C C . MET A 1 95 ? -11.188 5.420 20.900 1.00 97.06 95 MET A C 1
ATOM 701 O O . MET A 1 95 ? -11.049 5.952 19.794 1.00 97.06 95 MET A O 1
ATOM 705 N N . LYS A 1 96 ? -10.306 5.634 21.886 1.00 97.75 96 LYS A N 1
ATOM 706 C CA . LYS A 1 96 ? -9.108 6.480 21.718 1.00 97.75 96 LYS A CA 1
ATOM 707 C C . LYS A 1 96 ? -8.135 5.900 20.690 1.00 97.75 96 LYS A C 1
ATOM 709 O O . LYS A 1 96 ? -7.619 6.646 19.855 1.00 97.75 96 LYS A O 1
ATOM 714 N N . GLN A 1 97 ? -7.881 4.590 20.736 1.00 96.69 97 GLN A N 1
ATOM 715 C CA . GLN A 1 97 ? -7.012 3.918 19.766 1.00 96.69 97 GLN A CA 1
ATOM 716 C C . GLN A 1 97 ? -7.582 4.009 18.349 1.00 96.69 97 GLN A C 1
ATOM 718 O O . GLN A 1 97 ? -6.857 4.372 17.425 1.00 96.69 97 GLN A O 1
ATOM 723 N N . MET A 1 98 ? -8.889 3.795 18.193 1.00 96.94 98 MET A N 1
ATOM 724 C CA . MET A 1 98 ? -9.596 3.953 16.924 1.00 96.94 98 MET A CA 1
ATOM 725 C C . MET A 1 98 ? -9.399 5.355 16.335 1.00 96.94 98 MET A C 1
ATOM 727 O O . MET A 1 98 ? -9.021 5.508 15.171 1.00 96.94 98 MET A O 1
ATOM 731 N N . LEU A 1 99 ? -9.583 6.396 17.154 1.00 97.50 99 LEU A N 1
ATOM 732 C CA . LEU A 1 99 ? -9.361 7.779 16.734 1.00 97.50 99 LEU A CA 1
ATOM 733 C C . LEU A 1 99 ? -7.910 8.014 16.286 1.00 97.50 99 LEU A C 1
ATOM 735 O O . LEU A 1 99 ? -7.665 8.712 15.299 1.00 97.50 99 LEU A O 1
ATOM 739 N N . MET A 1 100 ? -6.941 7.438 16.999 1.00 97.69 100 MET A N 1
ATOM 740 C CA . MET A 1 100 ? -5.530 7.532 16.629 1.00 97.69 100 MET A CA 1
ATOM 741 C C . MET A 1 100 ? -5.241 6.819 15.303 1.00 97.69 100 MET A C 1
ATOM 743 O O . MET A 1 100 ? -4.502 7.353 14.474 1.00 97.69 100 MET A O 1
ATOM 747 N N . ASN A 1 101 ? -5.846 5.658 15.064 1.00 97.00 101 ASN A N 1
ATOM 748 C CA . ASN A 1 101 ? -5.673 4.920 13.820 1.00 97.00 101 ASN A CA 1
ATOM 749 C C . ASN A 1 101 ? -6.200 5.702 12.613 1.00 97.00 101 ASN A C 1
ATOM 751 O O . ASN A 1 101 ? -5.496 5.798 11.611 1.00 97.00 101 ASN A O 1
ATOM 755 N N . PHE A 1 102 ? -7.349 6.375 12.721 1.00 98.31 102 PHE A N 1
ATOM 756 C CA . PHE A 1 102 ? -7.824 7.261 11.649 1.00 98.31 102 PHE A CA 1
ATOM 757 C C . PHE A 1 102 ? -6.885 8.447 11.389 1.00 98.31 102 PHE A C 1
ATOM 759 O O . PHE A 1 102 ? -6.653 8.811 10.234 1.00 98.31 102 PHE A O 1
ATOM 766 N N . LYS A 1 103 ? -6.290 9.033 12.438 1.00 98.25 103 LYS A N 1
ATOM 767 C CA . LYS A 1 103 ? -5.282 10.097 12.277 1.00 98.25 103 LYS A CA 1
ATOM 768 C C . LYS A 1 103 ? -4.039 9.587 11.545 1.00 98.25 103 LYS A C 1
ATOM 770 O O . LYS A 1 103 ? -3.583 10.236 10.605 1.00 98.25 103 LYS A O 1
ATOM 775 N N . LYS A 1 104 ? -3.525 8.415 11.934 1.00 97.75 104 LYS A N 1
ATOM 776 C CA . LYS A 1 104 ? -2.405 7.749 11.249 1.00 97.75 104 LYS A CA 1
ATOM 777 C C . LYS A 1 104 ? -2.748 7.441 9.790 1.00 97.75 104 LYS A C 1
ATOM 779 O O . LYS A 1 104 ? -1.932 7.711 8.915 1.00 97.75 104 LYS A O 1
ATOM 784 N N . LEU A 1 105 ? -3.960 6.951 9.522 1.00 97.81 105 LEU A N 1
ATOM 785 C CA . LEU A 1 105 ? -4.411 6.585 8.180 1.00 97.81 105 LEU A CA 1
ATOM 786 C C . LEU A 1 105 ? -4.461 7.806 7.264 1.00 97.81 105 LEU A C 1
ATOM 788 O O . LEU A 1 105 ? -4.007 7.738 6.127 1.00 97.81 105 LEU A O 1
ATOM 792 N N . LYS A 1 106 ? -4.931 8.947 7.780 1.00 97.56 106 LYS A N 1
ATOM 793 C CA . LYS A 1 106 ? -4.916 10.214 7.044 1.00 97.56 106 LYS A CA 1
ATOM 794 C C . LYS A 1 106 ? -3.495 10.649 6.675 1.00 97.56 106 LYS A C 1
ATOM 796 O O . LYS A 1 106 ? -3.260 11.022 5.531 1.00 97.56 106 LYS A O 1
ATOM 801 N N . ILE A 1 107 ? -2.556 10.599 7.622 1.00 96.81 107 ILE A N 1
ATOM 802 C CA . ILE A 1 107 ? -1.147 10.951 7.364 1.00 96.81 107 ILE A CA 1
ATOM 803 C C . ILE A 1 107 ? -0.560 10.024 6.299 1.00 96.81 107 ILE A C 1
ATOM 805 O O . ILE A 1 107 ? 0.094 10.482 5.364 1.00 96.81 107 ILE A O 1
ATOM 809 N N . LEU A 1 108 ? -0.819 8.724 6.422 1.00 96.50 108 LEU A N 1
ATOM 810 C CA . LEU A 1 108 ? -0.330 7.735 5.478 1.00 96.50 108 LEU A CA 1
ATOM 811 C C . LEU A 1 108 ? -0.907 7.948 4.074 1.00 96.50 108 LEU A C 1
ATOM 813 O O . LEU A 1 108 ? -0.154 7.897 3.110 1.00 96.50 108 LEU A O 1
ATOM 817 N N . TYR A 1 109 ? -2.206 8.236 3.961 1.00 95.00 109 TYR A N 1
ATOM 818 C CA . TYR A 1 109 ? -2.849 8.565 2.689 1.00 95.00 109 TYR A CA 1
ATOM 819 C C . TYR A 1 109 ? -2.165 9.751 2.006 1.00 95.00 109 TYR A C 1
ATOM 821 O O . TYR A 1 109 ? -1.799 9.649 0.839 1.00 95.00 109 TYR A O 1
ATOM 829 N N . ILE A 1 110 ? -1.940 10.846 2.745 1.00 94.56 110 ILE A N 1
ATOM 830 C CA . ILE A 1 110 ? -1.247 12.033 2.221 1.00 94.56 110 ILE A CA 1
ATOM 831 C C . ILE A 1 110 ? 0.142 11.640 1.710 1.00 94.56 110 ILE A C 1
ATOM 833 O O . ILE A 1 110 ? 0.500 11.970 0.587 1.00 94.56 110 ILE A O 1
ATOM 837 N N . LYS A 1 111 ? 0.889 10.855 2.490 1.00 93.69 111 LYS A N 1
ATOM 838 C CA . LYS A 1 111 ? 2.246 10.438 2.129 1.00 93.69 111 LYS A CA 1
ATOM 839 C C . LYS A 1 111 ? 2.285 9.513 0.909 1.00 93.69 111 LYS A C 1
ATOM 841 O O . LYS A 1 111 ? 3.137 9.669 0.041 1.00 93.69 111 LYS A O 1
ATOM 846 N N . VAL A 1 112 ? 1.368 8.551 0.815 1.00 92.69 112 VAL A N 1
ATOM 847 C CA . VAL A 1 112 ? 1.235 7.690 -0.372 1.00 92.69 112 VAL A CA 1
ATOM 848 C C . VAL A 1 112 ? 0.880 8.533 -1.592 1.00 92.69 112 VAL A C 1
ATOM 850 O O . VAL A 1 112 ? 1.467 8.337 -2.654 1.00 92.69 112 VAL A O 1
ATOM 853 N N . HIS A 1 113 ? -0.032 9.493 -1.443 1.00 89.25 113 HIS A N 1
ATOM 854 C CA . HIS A 1 113 ? -0.409 10.402 -2.518 1.00 89.25 113 HIS A CA 1
ATOM 855 C C . HIS A 1 113 ? 0.786 11.234 -3.001 1.00 89.25 113 HIS A C 1
ATOM 857 O O . HIS A 1 113 ? 1.048 11.255 -4.196 1.00 89.25 113 HIS A O 1
ATOM 863 N N . GLU A 1 114 ? 1.582 11.819 -2.102 1.00 89.62 114 GLU A N 1
ATOM 864 C CA . GLU A 1 114 ? 2.812 12.546 -2.461 1.00 89.62 114 GLU A CA 1
ATOM 865 C C . GLU A 1 114 ? 3.806 11.672 -3.245 1.00 89.62 114 GLU A C 1
ATOM 867 O O . GLU A 1 114 ? 4.366 12.112 -4.247 1.00 89.62 114 GLU A O 1
ATOM 872 N N . HIS A 1 115 ? 3.992 10.412 -2.837 1.00 85.06 115 HIS A N 1
ATOM 873 C CA . HIS A 1 115 ? 4.884 9.472 -3.527 1.00 85.06 115 HIS A CA 1
ATOM 874 C C . HIS A 1 115 ? 4.356 8.988 -4.885 1.00 85.06 115 HIS A C 1
ATOM 876 O O . HIS A 1 115 ? 5.139 8.512 -5.705 1.00 85.06 115 HIS A O 1
ATOM 882 N N . THR A 1 116 ? 3.045 9.062 -5.114 1.00 83.56 116 THR A N 1
ATOM 883 C CA . THR A 1 116 ? 2.388 8.540 -6.323 1.00 83.56 116 THR A CA 1
ATOM 884 C C . THR A 1 116 ? 1.896 9.637 -7.263 1.00 83.56 116 THR A C 1
ATOM 886 O O . THR A 1 116 ? 1.593 9.341 -8.411 1.00 83.56 116 THR A O 1
ATOM 889 N N . ALA A 1 117 ? 1.890 10.903 -6.835 1.00 81.31 117 ALA A N 1
ATOM 890 C CA . ALA A 1 117 ? 1.414 12.043 -7.620 1.00 81.31 117 ALA A CA 1
ATOM 891 C C . ALA A 1 117 ? 2.181 12.250 -8.937 1.00 81.31 117 ALA A C 1
ATOM 893 O O . ALA A 1 117 ? 1.617 12.762 -9.898 1.00 81.31 117 ALA A O 1
ATOM 894 N N . ASN A 1 118 ? 3.449 11.829 -8.986 1.00 71.94 118 ASN A N 1
ATOM 895 C CA . ASN A 1 118 ? 4.299 11.921 -10.176 1.00 71.94 118 ASN A CA 1
ATOM 896 C C . ASN A 1 118 ? 4.359 10.613 -10.982 1.00 71.94 118 ASN A C 1
ATOM 898 O O . ASN A 1 118 ? 5.120 10.534 -11.945 1.00 71.94 118 ASN A O 1
ATOM 902 N N . LEU A 1 119 ? 3.619 9.571 -10.581 1.00 74.75 119 LEU A N 1
ATOM 903 C CA . LEU A 1 119 ? 3.481 8.380 -11.413 1.00 74.75 119 LEU A CA 1
ATOM 904 C C . LEU A 1 119 ? 2.598 8.765 -12.596 1.00 74.75 119 LEU A C 1
ATOM 906 O O . LEU A 1 119 ? 1.395 8.977 -12.435 1.00 74.75 119 LEU A O 1
ATOM 910 N N . ASP A 1 120 ? 3.232 8.905 -13.760 1.00 61.56 120 ASP 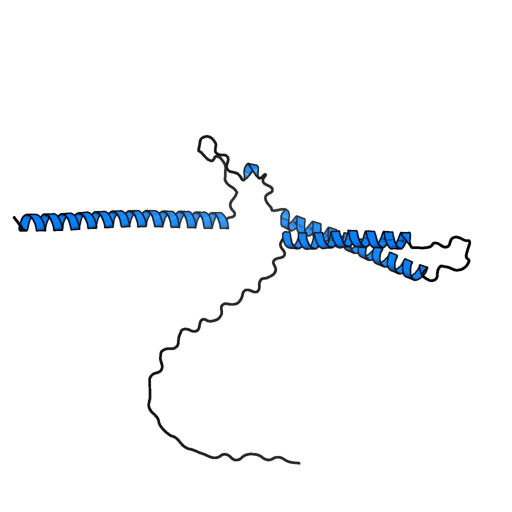A N 1
ATOM 911 C CA . ASP A 1 120 ? 2.581 9.261 -15.015 1.00 61.56 120 ASP A CA 1
ATOM 912 C C . ASP A 1 120 ? 1.422 8.282 -15.242 1.00 61.56 120 ASP A C 1
ATOM 914 O O . ASP A 1 120 ? 1.619 7.097 -15.516 1.00 61.56 120 ASP A O 1
ATOM 918 N N . SER A 1 121 ? 0.196 8.753 -15.007 1.00 60.31 121 SER A N 1
ATOM 919 C CA . SER A 1 121 ? -1.021 7.941 -15.078 1.00 60.31 121 SER A CA 1
ATOM 920 C C . SER A 1 121 ? -1.446 7.846 -16.532 1.00 60.31 121 SER A C 1
ATOM 922 O O . SER A 1 121 ? -2.530 8.283 -16.915 1.00 60.31 121 SER A O 1
ATOM 924 N N . ARG A 1 122 ? 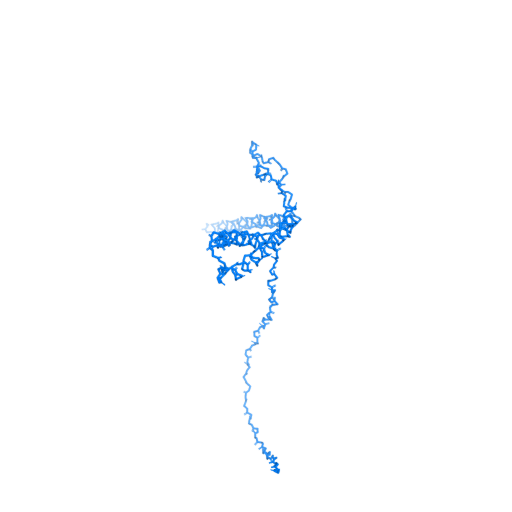-0.540 7.342 -17.367 1.00 60.94 122 ARG A N 1
ATOM 925 C CA . ARG A 1 122 ? -0.820 7.133 -18.773 1.00 60.94 122 ARG A CA 1
ATOM 926 C C . ARG A 1 122 ? -1.649 5.853 -18.898 1.00 60.94 122 ARG A C 1
ATOM 928 O O . ARG A 1 122 ? -1.235 4.827 -18.352 1.00 60.94 122 ARG A O 1
ATOM 935 N N . PRO A 1 123 ? -2.815 5.886 -19.564 1.00 65.25 123 PRO A N 1
ATOM 936 C CA . PRO A 1 123 ? -3.574 4.673 -19.832 1.00 65.25 123 PRO A CA 1
ATOM 937 C C . PRO A 1 123 ? -2.680 3.644 -20.534 1.00 65.25 123 PRO A C 1
ATOM 939 O O . PRO A 1 123 ? -1.858 4.002 -21.384 1.00 65.25 123 PRO A O 1
ATOM 942 N N . ILE A 1 124 ? -2.812 2.370 -20.156 1.00 63.09 124 ILE A N 1
ATOM 943 C CA . ILE A 1 124 ? -1.975 1.274 -20.675 1.00 63.09 124 ILE A CA 1
ATOM 944 C C . ILE A 1 124 ? -2.036 1.201 -22.207 1.00 63.09 124 ILE A C 1
ATOM 946 O O . ILE A 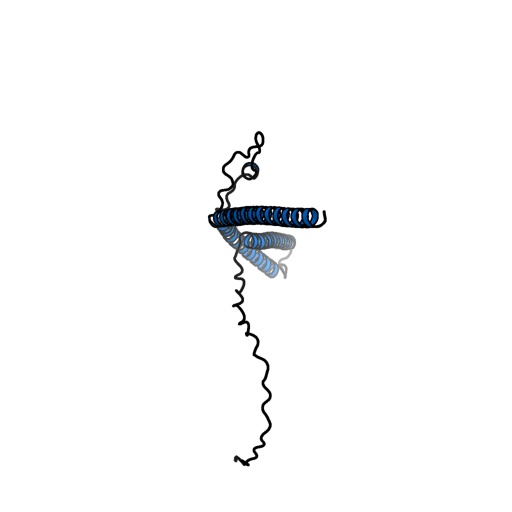1 124 ? -1.060 0.844 -22.861 1.00 63.09 124 ILE A O 1
ATOM 950 N N . GLU A 1 125 ? -3.158 1.630 -22.779 1.00 63.34 125 GLU A N 1
ATOM 951 C CA . GLU A 1 125 ? -3.429 1.726 -24.207 1.00 63.34 125 GLU A CA 1
ATOM 952 C C . GLU A 1 125 ? -2.491 2.703 -24.936 1.00 63.34 125 GLU A C 1
ATOM 954 O O . GLU A 1 125 ? -2.174 2.483 -26.100 1.00 63.34 125 GLU A O 1
ATOM 959 N N . GLU A 1 126 ? -1.999 3.749 -24.265 1.00 64.56 126 GLU A N 1
ATOM 960 C CA . GLU A 1 126 ? -1.011 4.692 -24.815 1.00 64.56 126 GLU A CA 1
ATOM 961 C C . GLU A 1 126 ? 0.442 4.268 -24.543 1.00 64.56 126 GLU A C 1
ATOM 963 O O . GLU A 1 126 ? 1.380 4.841 -25.102 1.00 64.56 126 GLU A O 1
ATOM 968 N N . MET A 1 127 ? 0.647 3.290 -23.657 1.00 60.38 127 MET A N 1
ATOM 969 C CA . MET A 1 127 ? 1.962 2.703 -23.382 1.00 60.38 127 MET A CA 1
ATOM 970 C C . MET A 1 127 ? 2.312 1.590 -24.373 1.00 60.38 127 MET A C 1
ATOM 972 O O . MET A 1 127 ? 3.485 1.244 -24.521 1.00 60.38 127 MET A O 1
ATOM 976 N N . LEU A 1 128 ? 1.303 1.031 -25.045 1.00 64.56 128 LEU A N 1
ATOM 977 C CA . LEU A 1 128 ? 1.468 0.031 -26.086 1.00 64.56 128 LEU A CA 1
ATOM 978 C C . LEU A 1 128 ? 1.665 0.733 -27.434 1.00 64.56 128 LEU A C 1
ATOM 980 O O . LEU A 1 128 ? 0.784 1.470 -27.879 1.00 64.56 128 LEU A O 1
ATOM 984 N N . PRO A 1 129 ? 2.800 0.520 -28.117 1.00 59.50 129 PRO A N 1
ATOM 985 C CA . PRO A 1 129 ? 2.975 1.057 -29.450 1.00 59.50 129 PRO A CA 1
ATOM 986 C C . PRO A 1 129 ? 1.953 0.417 -30.398 1.00 59.50 129 PRO A C 1
ATOM 988 O O . PRO A 1 129 ? 1.956 -0.798 -30.594 1.00 59.50 129 PRO A O 1
ATOM 991 N N . ILE A 1 130 ? 1.062 1.229 -30.970 1.00 62.56 130 ILE A N 1
ATOM 992 C CA . ILE A 1 130 ? 0.082 0.752 -31.947 1.00 62.56 130 ILE A CA 1
ATOM 993 C C . ILE A 1 130 ? 0.809 0.586 -33.283 1.00 62.56 130 ILE A C 1
ATOM 995 O O . ILE A 1 130 ? 1.263 1.562 -33.889 1.00 62.56 130 ILE A O 1
ATOM 999 N N . GLU A 1 131 ? 0.928 -0.657 -33.742 1.00 58.62 131 GLU A N 1
ATOM 1000 C CA . GLU A 1 131 ? 1.367 -0.950 -35.102 1.00 58.62 131 GLU A CA 1
ATOM 1001 C C . GLU A 1 131 ? 0.242 -0.583 -36.075 1.00 58.62 131 GLU A C 1
ATOM 1003 O O . GLU A 1 131 ? -0.809 -1.224 -36.107 1.00 58.62 131 GLU A O 1
ATOM 1008 N N . VAL A 1 132 ? 0.458 0.454 -36.887 1.00 58.69 132 VAL A N 1
ATOM 1009 C CA . VAL A 1 132 ? -0.423 0.781 -38.013 1.00 58.69 132 VAL A CA 1
ATOM 1010 C C . VAL A 1 132 ? 0.371 0.531 -39.287 1.00 58.69 132 VAL A C 1
ATOM 1012 O O . VAL A 1 132 ? 1.358 1.205 -39.556 1.00 58.69 132 VAL A O 1
ATOM 1015 N N . ASN A 1 133 ? -0.054 -0.455 -40.079 1.00 56.22 133 ASN A N 1
ATOM 1016 C CA . ASN A 1 133 ? 0.569 -0.828 -41.356 1.00 56.22 133 ASN A CA 1
ATOM 1017 C C . ASN A 1 133 ? 2.061 -1.220 -41.260 1.00 56.22 133 ASN A C 1
ATOM 1019 O O . ASN A 1 133 ? 2.835 -0.932 -42.169 1.00 56.22 133 ASN A O 1
ATOM 1023 N N . GLY A 1 134 ? 2.468 -1.886 -40.174 1.00 59.16 134 GLY A N 1
ATOM 1024 C CA . GLY A 1 134 ? 3.858 -2.319 -39.968 1.00 59.16 134 GLY A CA 1
ATOM 1025 C C . GLY A 1 134 ? 4.806 -1.209 -39.502 1.00 59.16 134 GLY A C 1
ATOM 1026 O O . GLY A 1 134 ? 5.999 -1.457 -39.342 1.00 59.16 134 GLY A O 1
ATOM 1027 N N . GLU A 1 135 ? 4.285 -0.005 -39.249 1.00 53.00 135 GLU A N 1
ATOM 1028 C CA . GLU A 1 135 ? 5.022 1.098 -38.643 1.00 53.00 135 GLU A CA 1
ATOM 1029 C C . GLU A 1 135 ? 4.430 1.423 -37.267 1.00 53.00 135 GLU A C 1
ATOM 1031 O O . GLU A 1 135 ? 3.231 1.661 -37.105 1.00 53.00 135 GLU A O 1
ATOM 1036 N N . VAL A 1 136 ? 5.289 1.434 -36.250 1.00 59.38 136 VAL A N 1
ATOM 1037 C CA . VAL A 1 136 ? 4.932 1.882 -34.904 1.00 59.38 136 VAL A CA 1
ATOM 1038 C C . VAL A 1 136 ? 4.828 3.407 -34.922 1.00 59.38 136 VAL A C 1
ATOM 1040 O O . VAL A 1 136 ? 5.843 4.095 -35.051 1.00 59.38 136 VAL A O 1
ATOM 1043 N N . LYS A 1 137 ? 3.612 3.951 -34.800 1.00 51.78 137 LYS A N 1
ATOM 1044 C CA . LYS A 1 137 ? 3.379 5.404 -34.776 1.00 51.78 137 LYS A CA 1
ATOM 1045 C C . LYS A 1 137 ? 3.055 5.873 -33.356 1.00 51.78 137 LYS A C 1
ATOM 1047 O O . LYS A 1 137 ? 2.010 5.539 -32.812 1.00 51.78 137 LYS A O 1
ATOM 1052 N N . GLY A 1 138 ? 3.944 6.681 -32.782 1.00 53.50 138 GLY A N 1
ATOM 1053 C CA . GLY A 1 138 ? 3.769 7.337 -31.485 1.00 53.50 138 GLY A CA 1
ATOM 1054 C C . GLY A 1 138 ? 5.106 7.823 -30.927 1.00 53.50 138 GLY A C 1
ATOM 1055 O O . GLY A 1 138 ? 6.132 7.176 -31.140 1.00 53.50 138 GLY A O 1
ATOM 1056 N N . GLU A 1 139 ? 5.120 8.955 -30.216 1.00 50.06 139 GLU A N 1
ATOM 1057 C CA . GLU A 1 139 ? 6.215 9.209 -29.276 1.00 50.06 139 GLU A CA 1
ATOM 1058 C C . GLU A 1 139 ? 6.141 8.097 -28.230 1.00 50.06 139 GLU A C 1
ATOM 1060 O O . GLU A 1 139 ? 5.160 7.998 -27.484 1.00 50.06 139 GLU A O 1
ATOM 1065 N N . GLY A 1 140 ? 7.154 7.225 -28.226 1.00 53.50 140 GLY A N 1
ATOM 1066 C CA . GLY A 1 140 ? 7.337 6.241 -27.165 1.00 53.50 140 GLY A CA 1
ATOM 1067 C C . GLY A 1 140 ? 7.314 6.915 -25.786 1.00 53.50 140 GLY A C 1
ATOM 1068 O O . GLY A 1 140 ? 7.346 8.147 -25.703 1.00 53.50 140 GLY A O 1
ATOM 1069 N N . PRO A 1 141 ? 7.246 6.132 -24.695 1.00 52.97 141 PRO A N 1
ATOM 1070 C CA . PRO A 1 141 ? 7.211 6.689 -23.347 1.00 52.97 141 PRO A CA 1
ATOM 1071 C C . PRO A 1 141 ? 8.274 7.783 -23.216 1.00 52.97 141 PRO A C 1
ATOM 1073 O O . PRO A 1 141 ? 9.380 7.600 -23.733 1.00 52.97 141 PRO A O 1
ATOM 1076 N N . LYS A 1 142 ? 7.953 8.915 -22.570 1.00 54.81 142 LYS A N 1
ATOM 1077 C CA . LYS A 1 142 ? 8.968 9.914 -22.212 1.00 54.81 142 LYS A CA 1
ATOM 1078 C C . LYS A 1 142 ? 9.962 9.218 -21.290 1.00 54.81 142 LYS A C 1
ATOM 1080 O O . LYS A 1 142 ? 9.739 9.087 -20.092 1.00 54.81 142 LYS A O 1
ATOM 1085 N N . LEU A 1 143 ? 11.001 8.668 -21.903 1.00 55.97 143 LEU A N 1
ATOM 1086 C CA . LEU A 1 143 ? 12.061 7.936 -21.243 1.00 55.97 143 LEU A CA 1
ATOM 1087 C C . LEU A 1 143 ? 12.727 8.934 -20.307 1.00 55.97 143 LEU A C 1
ATOM 1089 O O . LEU A 1 143 ? 13.156 9.999 -20.752 1.00 55.97 143 LEU A O 1
ATOM 1093 N N . THR A 1 144 ? 12.785 8.607 -19.019 1.00 65.00 144 THR A N 1
ATOM 1094 C CA . THR A 1 144 ? 13.650 9.316 -18.077 1.00 65.00 144 THR A CA 1
ATOM 1095 C C . THR A 1 144 ? 15.054 9.414 -18.677 1.00 65.00 144 THR A C 1
ATOM 1097 O O . THR A 1 144 ? 15.475 8.512 -19.409 1.00 65.00 144 THR A O 1
ATOM 1100 N N . ASP A 1 145 ? 15.782 10.499 -18.394 1.00 65.50 145 ASP A N 1
ATOM 1101 C CA . ASP A 1 145 ? 17.110 10.752 -18.982 1.00 65.50 145 ASP A CA 1
ATOM 1102 C C . ASP A 1 145 ? 18.057 9.549 -18.825 1.00 65.50 145 ASP A C 1
ATOM 1104 O O . ASP A 1 145 ? 18.839 9.237 -19.720 1.00 65.50 145 ASP A O 1
ATOM 1108 N N . GLU A 1 146 ? 17.900 8.802 -17.733 1.00 65.19 146 GLU A N 1
ATOM 1109 C CA . GLU A 1 146 ? 18.613 7.558 -17.451 1.00 65.19 146 GLU A CA 1
ATOM 1110 C C . GLU A 1 146 ? 18.279 6.419 -18.435 1.00 65.19 146 GLU A C 1
ATOM 1112 O O . GLU A 1 146 ? 19.175 5.742 -18.937 1.00 65.19 146 GLU A O 1
ATOM 1117 N N . VAL A 1 147 ? 17.004 6.229 -18.792 1.00 66.50 147 VAL A N 1
ATOM 1118 C CA . VAL A 1 147 ? 16.601 5.190 -19.756 1.00 66.50 147 VAL A CA 1
ATOM 1119 C C . VAL A 1 147 ? 16.931 5.619 -21.189 1.00 66.50 147 VAL A C 1
ATOM 1121 O O . VAL A 1 147 ? 17.259 4.779 -22.031 1.00 66.50 147 VAL A O 1
ATOM 1124 N N . LYS A 1 148 ? 16.916 6.927 -21.477 1.00 73.19 148 LYS A N 1
ATOM 1125 C CA . LYS A 1 148 ? 17.406 7.464 -22.752 1.00 73.19 148 LYS A CA 1
ATOM 1126 C C . LYS A 1 148 ? 18.905 7.197 -22.918 1.00 73.19 148 LYS A C 1
ATOM 1128 O O . LYS A 1 148 ? 19.301 6.664 -23.953 1.00 73.19 148 LYS A O 1
ATOM 1133 N N . TYR A 1 149 ? 19.699 7.482 -21.887 1.00 72.31 149 TYR A N 1
ATOM 1134 C CA . TYR A 1 149 ? 21.136 7.218 -21.872 1.00 72.31 149 TYR A CA 1
ATOM 1135 C C . TYR A 1 149 ? 21.444 5.724 -22.061 1.00 72.31 149 TYR A C 1
ATOM 1137 O O . TYR A 1 149 ? 22.197 5.357 -22.961 1.00 72.31 149 TYR A O 1
ATOM 1145 N N . ALA A 1 150 ? 20.774 4.842 -21.310 1.00 71.12 150 ALA A N 1
ATOM 1146 C CA . ALA A 1 150 ? 20.938 3.393 -21.457 1.00 71.12 150 ALA A CA 1
ATOM 1147 C C . ALA A 1 150 ? 20.555 2.884 -22.865 1.00 71.12 150 ALA A C 1
ATOM 1149 O O . ALA A 1 150 ? 21.180 1.969 -23.404 1.00 71.12 150 ALA A O 1
ATOM 1150 N N . SER A 1 151 ? 19.538 3.485 -23.496 1.00 73.56 151 SER A N 1
ATOM 1151 C CA . SER A 1 151 ? 19.130 3.157 -24.870 1.00 73.56 151 SER A CA 1
ATOM 1152 C C . SER A 1 151 ? 20.169 3.592 -25.909 1.00 73.56 151 SER A C 1
ATOM 1154 O O . SER A 1 151 ? 20.417 2.866 -26.875 1.00 73.56 151 SER A O 1
ATOM 1156 N N . GLU A 1 152 ? 20.783 4.762 -25.726 1.00 80.50 152 GLU A N 1
ATOM 1157 C CA . GLU A 1 152 ? 21.854 5.268 -26.591 1.00 80.50 152 GLU A CA 1
ATOM 1158 C C . GLU A 1 152 ? 23.116 4.403 -26.482 1.00 80.50 152 GLU A C 1
ATOM 1160 O O . GLU A 1 152 ? 23.635 3.968 -27.513 1.00 80.50 152 GLU A O 1
ATOM 1165 N N . GLU A 1 153 ? 23.525 4.040 -25.264 1.00 85.31 153 GLU A N 1
ATOM 1166 C CA . GLU A 1 153 ? 24.649 3.126 -25.021 1.00 85.31 153 GLU A CA 1
ATOM 1167 C C . GLU A 1 153 ? 24.410 1.763 -25.692 1.00 85.31 153 GLU A C 1
ATOM 1169 O O . GLU A 1 153 ? 25.253 1.252 -26.433 1.00 85.31 153 GLU A O 1
ATOM 1174 N N . HIS A 1 154 ? 23.211 1.196 -25.531 1.00 82.12 154 HIS A N 1
ATOM 1175 C CA . HIS A 1 154 ? 22.853 -0.073 -26.159 1.00 82.12 154 HIS A CA 1
ATOM 1176 C C . HIS A 1 154 ? 22.886 -0.004 -27.698 1.00 82.12 154 HIS A C 1
ATOM 1178 O O . HIS A 1 154 ? 23.373 -0.928 -28.362 1.00 82.12 154 HIS A O 1
ATOM 1184 N N . LYS A 1 155 ? 22.405 1.097 -28.295 1.00 87.50 155 LYS A N 1
ATOM 1185 C CA . LYS A 1 155 ? 22.483 1.319 -29.751 1.00 87.50 155 LYS A CA 1
ATOM 1186 C C . LYS A 1 155 ? 23.930 1.405 -30.227 1.00 87.50 155 LYS A C 1
ATOM 1188 O O . LYS A 1 155 ? 24.253 0.842 -31.279 1.00 87.50 155 LYS A O 1
ATOM 1193 N N . GLU A 1 156 ? 24.790 2.077 -29.470 1.00 92.81 156 GLU A N 1
ATOM 1194 C CA . GLU A 1 156 ? 26.210 2.184 -29.784 1.00 92.81 156 GLU A CA 1
ATOM 1195 C C . GLU A 1 156 ? 26.892 0.811 -29.749 1.00 92.81 156 GLU A C 1
ATOM 1197 O O . GLU A 1 156 ? 27.529 0.419 -30.731 1.00 92.81 156 GLU A O 1
ATOM 1202 N N . VAL A 1 157 ? 26.682 0.031 -28.686 1.00 92.44 157 VAL A N 1
ATOM 1203 C CA . VAL A 1 157 ? 27.241 -1.324 -28.544 1.00 92.44 157 VAL A CA 1
ATOM 1204 C C . VAL A 1 157 ? 26.812 -2.229 -29.704 1.00 92.44 157 VAL A C 1
ATOM 1206 O O . V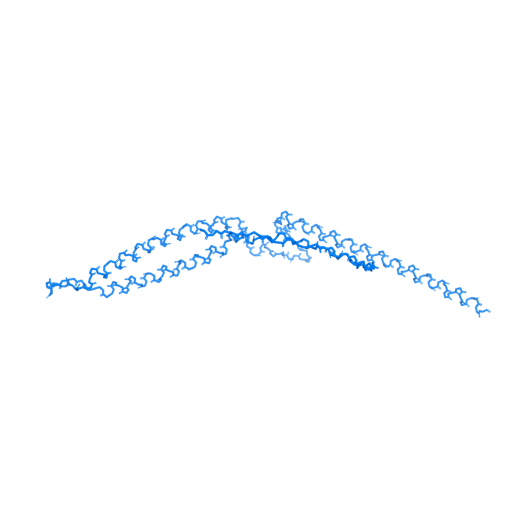AL A 1 157 ? 27.645 -2.922 -30.296 1.00 92.44 157 VAL A O 1
ATOM 1209 N N . ILE A 1 158 ? 25.537 -2.189 -30.105 1.00 89.56 158 ILE A N 1
ATOM 1210 C CA . ILE A 1 158 ? 25.048 -2.948 -31.269 1.00 89.56 158 ILE A CA 1
ATOM 1211 C C . ILE A 1 158 ? 25.743 -2.504 -32.562 1.00 89.56 158 ILE A C 1
ATOM 1213 O O . ILE A 1 158 ? 26.087 -3.344 -33.401 1.00 89.56 158 ILE A O 1
ATOM 1217 N N . SER A 1 159 ? 25.943 -1.199 -32.750 1.00 91.25 159 SER A N 1
ATOM 1218 C CA . SER A 1 159 ? 26.634 -0.660 -33.924 1.00 91.25 159 SER A CA 1
ATOM 1219 C C . SER A 1 159 ? 28.082 -1.154 -33.991 1.00 91.25 159 SER A C 1
ATOM 1221 O O . SER A 1 159 ? 28.520 -1.675 -35.023 1.00 91.25 159 SER A O 1
ATOM 1223 N N . GLN A 1 160 ? 28.798 -1.103 -32.863 1.00 94.06 160 GLN A N 1
ATOM 1224 C CA . GLN A 1 160 ? 30.158 -1.626 -32.756 1.00 94.06 160 GLN A CA 1
ATOM 1225 C C . GLN A 1 160 ? 30.204 -3.129 -33.069 1.00 94.06 160 GLN A C 1
ATOM 1227 O O . GLN A 1 160 ? 31.025 -3.562 -33.881 1.00 94.06 160 GLN A O 1
ATOM 1232 N N . LEU A 1 161 ? 29.281 -3.922 -32.514 1.00 93.06 161 LEU A N 1
ATOM 1233 C CA . LEU A 1 161 ? 29.194 -5.363 -32.771 1.00 93.06 161 LEU A CA 1
ATOM 1234 C C . LEU A 1 161 ? 28.984 -5.671 -34.263 1.00 93.06 161 LEU A C 1
ATOM 1236 O O . LEU A 1 161 ? 29.634 -6.559 -34.822 1.00 93.06 161 LEU A O 1
ATOM 1240 N N . ARG A 1 162 ? 28.108 -4.918 -34.939 1.00 93.12 162 ARG A N 1
ATOM 1241 C CA . ARG A 1 162 ? 27.873 -5.068 -36.385 1.00 93.12 162 ARG A CA 1
ATOM 1242 C C . ARG A 1 162 ? 29.119 -4.753 -37.207 1.00 93.12 162 ARG A C 1
ATOM 1244 O O . ARG A 1 162 ? 29.403 -5.487 -38.155 1.00 93.12 162 ARG A O 1
ATOM 1251 N N . ASN A 1 163 ? 29.863 -3.707 -36.853 1.00 94.81 163 ASN A N 1
ATOM 1252 C CA . ASN A 1 163 ? 31.103 -3.357 -37.546 1.00 94.81 163 ASN A CA 1
ATOM 1253 C C . ASN A 1 163 ? 32.177 -4.430 -37.356 1.00 94.81 163 ASN A C 1
ATOM 1255 O O . ASN A 1 163 ? 32.741 -4.893 -38.345 1.00 94.81 163 ASN A O 1
ATOM 1259 N N . ARG A 1 164 ? 32.373 -4.926 -36.129 1.00 95.94 164 ARG A N 1
ATOM 1260 C CA . ARG A 1 164 ? 33.329 -6.014 -35.854 1.00 95.94 164 ARG A CA 1
ATOM 1261 C C . ARG A 1 164 ? 32.971 -7.297 -36.599 1.00 95.94 164 ARG A C 1
ATOM 1263 O O . ARG A 1 164 ? 33.837 -7.925 -37.199 1.00 95.94 164 ARG A O 1
ATOM 1270 N N . ASN A 1 165 ? 31.687 -7.647 -36.666 1.00 96.31 165 ASN A N 1
ATOM 1271 C CA . ASN A 1 165 ? 31.231 -8.780 -37.475 1.00 96.31 165 ASN A CA 1
ATOM 1272 C C . ASN A 1 165 ? 31.486 -8.581 -38.978 1.00 96.31 165 ASN A C 1
ATOM 1274 O O . ASN A 1 165 ? 31.783 -9.545 -39.686 1.00 96.31 165 ASN A O 1
ATOM 1278 N N . ARG A 1 166 ? 31.379 -7.348 -39.486 1.00 96.69 166 ARG A N 1
ATOM 1279 C CA . ARG A 1 166 ? 31.704 -7.027 -40.883 1.00 96.69 166 ARG A CA 1
ATOM 1280 C C . ARG A 1 166 ? 33.202 -7.172 -41.153 1.00 96.69 166 ARG A C 1
ATOM 1282 O O . ARG A 1 166 ? 33.567 -7.770 -42.161 1.00 96.69 166 ARG A O 1
ATOM 1289 N N . GLU A 1 167 ? 34.048 -6.676 -40.257 1.00 97.31 167 GLU A N 1
ATOM 1290 C CA . GLU A 1 167 ? 35.507 -6.824 -40.340 1.00 97.31 167 GLU A CA 1
ATOM 1291 C C . GLU A 1 167 ? 35.918 -8.301 -40.317 1.00 97.31 167 GLU A C 1
ATOM 1293 O O . GLU A 1 167 ? 36.679 -8.742 -41.177 1.00 97.31 167 GLU A O 1
ATOM 1298 N N . LEU A 1 168 ? 35.344 -9.098 -39.408 1.00 97.44 168 LEU A N 1
ATOM 1299 C CA . LEU A 1 168 ? 35.587 -10.542 -39.348 1.00 97.44 168 LEU A CA 1
ATOM 1300 C C . LEU A 1 168 ? 35.212 -11.243 -40.657 1.00 97.44 168 LEU A C 1
ATOM 1302 O O . LEU A 1 168 ? 35.982 -12.068 -41.143 1.00 97.44 168 LEU A O 1
ATOM 1306 N N . LYS A 1 169 ? 34.075 -10.888 -41.273 1.00 96.94 169 LYS A N 1
ATOM 1307 C CA . LYS A 1 169 ? 33.698 -11.423 -42.593 1.00 96.94 169 LYS A CA 1
ATOM 1308 C C . LYS A 1 169 ? 34.740 -11.092 -43.661 1.00 96.94 169 LYS A C 1
ATOM 1310 O O . LYS A 1 169 ? 35.159 -11.986 -44.386 1.00 96.94 169 LYS A O 1
ATOM 1315 N N . GLN A 1 170 ? 35.217 -9.848 -43.709 1.00 97.50 170 GLN A N 1
ATOM 1316 C CA . GLN A 1 170 ? 36.254 -9.446 -44.665 1.00 97.50 170 GLN A CA 1
ATOM 1317 C C . GLN A 1 170 ? 37.570 -10.205 -44.454 1.00 97.50 170 GLN A C 1
ATOM 1319 O O . GLN A 1 170 ? 38.224 -10.576 -45.426 1.00 97.50 170 GLN A O 1
ATOM 1324 N N . ILE A 1 171 ? 37.964 -10.448 -43.201 1.00 97.94 171 ILE A N 1
ATOM 1325 C CA . ILE A 1 171 ? 39.159 -11.240 -42.880 1.00 97.94 171 ILE A CA 1
ATOM 1326 C C . ILE A 1 171 ? 38.976 -12.689 -43.336 1.00 97.94 171 ILE A C 1
ATOM 1328 O O . ILE A 1 171 ? 39.866 -13.235 -43.983 1.00 97.94 171 ILE A O 1
ATOM 1332 N N . ILE A 1 172 ? 37.822 -13.297 -43.047 1.00 97.88 172 ILE A N 1
ATOM 1333 C CA . ILE A 1 172 ? 37.503 -14.663 -43.481 1.00 97.88 172 ILE A CA 1
ATOM 1334 C C . ILE A 1 172 ? 37.585 -14.777 -45.007 1.00 97.88 172 ILE A C 1
ATOM 1336 O O . ILE A 1 172 ? 38.174 -15.729 -45.516 1.00 97.88 172 ILE A O 1
ATOM 1340 N N . ASP A 1 173 ? 37.045 -13.808 -45.743 1.00 97.44 173 ASP A N 1
ATOM 1341 C CA . ASP A 1 173 ? 37.065 -13.836 -47.206 1.00 97.44 173 ASP A CA 1
ATOM 1342 C C . ASP A 1 173 ? 38.481 -13.647 -47.770 1.00 97.44 173 ASP A C 1
ATOM 1344 O O . ASP A 1 173 ? 38.865 -14.349 -48.707 1.00 97.44 173 ASP A O 1
ATOM 1348 N N . LYS A 1 174 ? 39.308 -12.796 -47.148 1.00 97.38 174 LYS A N 1
ATOM 1349 C CA . LYS A 1 174 ? 40.735 -12.681 -47.492 1.00 97.38 174 LYS A CA 1
ATOM 1350 C C . LYS A 1 174 ? 41.494 -13.982 -47.236 1.00 97.38 174 LYS A C 1
ATOM 1352 O O . LYS A 1 174 ? 42.252 -14.416 -48.095 1.00 97.38 174 LYS A O 1
ATOM 1357 N N . LEU A 1 175 ? 41.265 -14.634 -46.094 1.00 97.62 175 LEU A N 1
ATOM 1358 C CA . LEU A 1 175 ? 41.888 -15.923 -45.777 1.00 97.62 175 LEU A CA 1
ATOM 1359 C C . LEU A 1 175 ? 41.477 -17.008 -46.779 1.00 97.62 175 LEU A C 1
ATOM 1361 O O . LEU A 1 175 ? 42.326 -17.771 -47.234 1.00 97.62 175 LEU A O 1
ATOM 1365 N N . ARG A 1 176 ? 40.195 -17.054 -47.166 1.00 97.06 176 ARG A N 1
ATOM 1366 C CA . ARG A 1 176 ? 39.703 -17.970 -48.209 1.00 97.06 176 ARG A CA 1
ATOM 1367 C C . ARG A 1 176 ? 40.403 -17.733 -49.543 1.00 97.06 176 ARG A C 1
ATOM 1369 O O . ARG A 1 176 ? 40.794 -18.705 -50.183 1.00 97.06 176 ARG A O 1
ATOM 1376 N N . LEU A 1 177 ? 40.587 -16.471 -49.935 1.00 97.50 177 LEU A N 1
ATOM 1377 C CA . LEU A 1 177 ? 41.299 -16.115 -51.160 1.00 97.50 177 LEU A CA 1
ATOM 1378 C C . LEU A 1 177 ? 42.762 -16.568 -51.107 1.00 97.50 177 LEU A C 1
ATOM 1380 O O . LEU A 1 177 ? 43.201 -17.266 -52.012 1.00 97.50 177 LEU A O 1
ATOM 1384 N N . THR A 1 178 ? 43.489 -16.276 -50.024 1.00 96.94 178 THR A N 1
ATOM 1385 C CA . THR A 1 178 ? 44.887 -16.711 -49.869 1.00 96.94 178 THR A CA 1
ATOM 1386 C C . THR A 1 178 ? 45.026 -18.235 -49.907 1.00 96.94 178 THR A C 1
ATOM 1388 O O . THR A 1 178 ? 45.918 -18.759 -50.569 1.00 96.94 178 THR A O 1
ATOM 1391 N N . VAL A 1 179 ? 44.133 -18.977 -49.240 1.00 96.19 179 VAL A N 1
ATOM 1392 C CA . VAL A 1 179 ? 44.127 -20.450 -49.304 1.00 96.19 179 VAL A CA 1
ATOM 1393 C C . VAL A 1 179 ? 43.881 -20.932 -50.733 1.00 96.19 179 VAL A C 1
ATOM 1395 O O . VAL A 1 179 ? 44.548 -21.858 -51.196 1.00 96.19 179 VAL A O 1
ATOM 1398 N N . TRP A 1 180 ? 42.945 -20.305 -51.443 1.00 96.62 180 TRP A N 1
ATOM 1399 C CA . TRP A 1 180 ? 42.661 -20.634 -52.834 1.00 96.62 180 TRP A CA 1
ATOM 1400 C C . TRP A 1 180 ? 43.860 -20.351 -53.754 1.00 96.62 180 TRP A C 1
ATOM 1402 O O . TRP A 1 180 ? 44.216 -21.206 -54.567 1.00 96.62 180 TRP A O 1
ATOM 1412 N N . GLU A 1 181 ? 44.534 -19.212 -53.585 1.00 96.31 181 GLU A N 1
ATOM 1413 C CA . GLU A 1 181 ? 45.756 -18.853 -54.317 1.00 96.31 181 GLU A CA 1
ATOM 1414 C C . GLU A 1 181 ? 46.879 -19.867 -54.065 1.00 96.31 181 GLU A C 1
ATOM 1416 O O . GLU A 1 181 ? 47.502 -20.347 -55.012 1.00 96.31 181 GLU A O 1
ATOM 1421 N N . ILE A 1 182 ? 47.102 -20.256 -52.804 1.00 95.62 182 ILE A N 1
ATOM 1422 C CA . ILE A 1 182 ? 48.098 -21.271 -52.431 1.00 95.62 182 ILE A CA 1
ATOM 1423 C C . ILE A 1 182 ? 47.768 -22.617 -53.079 1.00 95.62 182 ILE A C 1
ATOM 1425 O O . ILE A 1 182 ? 48.638 -23.222 -53.705 1.00 95.62 182 ILE A O 1
ATOM 1429 N N . ASN A 1 183 ? 46.522 -23.083 -52.968 1.00 92.38 183 ASN A N 1
ATOM 1430 C CA . ASN A 1 183 ? 46.099 -24.353 -53.559 1.00 92.38 183 ASN A CA 1
ATOM 1431 C C . ASN A 1 183 ? 46.262 -24.349 -55.085 1.00 92.38 183 ASN A C 1
ATOM 1433 O O . ASN A 1 183 ? 46.733 -25.334 -55.653 1.00 92.38 183 ASN A O 1
ATOM 1437 N N . THR A 1 184 ? 45.942 -23.228 -55.735 1.00 94.81 184 THR A N 1
ATOM 1438 C CA . THR A 1 184 ? 46.129 -23.044 -57.178 1.00 94.81 184 THR A CA 1
ATOM 1439 C C . THR A 1 184 ? 47.614 -23.086 -57.550 1.00 94.81 184 THR A C 1
ATOM 1441 O O . THR A 1 184 ? 47.996 -23.852 -58.431 1.00 94.81 184 THR A O 1
ATOM 1444 N N . MET A 1 185 ? 48.476 -22.348 -56.838 1.00 91.69 185 MET A N 1
ATOM 1445 C CA . MET A 1 185 ? 49.930 -22.366 -57.057 1.00 91.69 185 MET A CA 1
ATOM 1446 C C . MET A 1 185 ? 50.568 -23.740 -56.803 1.00 91.69 185 MET A C 1
ATOM 1448 O O . MET A 1 185 ? 51.545 -24.096 -57.457 1.00 91.69 185 MET A O 1
ATOM 1452 N N . LEU A 1 186 ? 50.066 -24.514 -55.838 1.00 91.06 186 LEU A N 1
ATOM 1453 C CA . LEU A 1 186 ? 50.557 -25.869 -55.569 1.00 91.06 186 LEU A CA 1
ATOM 1454 C C . LEU A 1 186 ? 50.122 -26.865 -56.650 1.00 91.06 186 LEU A C 1
ATOM 1456 O O . LEU A 1 186 ? 50.892 -27.765 -56.983 1.00 91.06 186 LEU A O 1
ATOM 1460 N N . ALA A 1 187 ? 48.916 -26.709 -57.201 1.00 87.12 187 ALA A N 1
ATOM 1461 C CA . ALA A 1 187 ? 48.415 -27.558 -58.276 1.00 87.12 187 ALA A CA 1
ATOM 1462 C C . ALA A 1 187 ? 49.187 -27.334 -59.585 1.00 87.12 187 ALA A C 1
ATOM 1464 O O . ALA A 1 187 ? 49.578 -28.305 -60.226 1.00 87.12 187 ALA A O 1
ATOM 1465 N N . THR A 1 188 ? 49.491 -26.078 -59.935 1.00 85.75 188 THR A N 1
ATOM 1466 C CA . THR A 1 188 ? 50.270 -25.742 -61.143 1.00 85.75 188 THR A CA 1
ATOM 1467 C C . THR A 1 188 ? 51.749 -26.117 -61.057 1.00 85.75 188 THR A C 1
ATOM 1469 O O . THR A 1 188 ? 52.421 -26.176 -62.077 1.00 85.75 188 THR A O 1
ATOM 1472 N N . ARG A 1 189 ? 52.279 -26.379 -59.856 1.00 78.81 189 ARG A N 1
ATOM 1473 C CA . ARG A 1 189 ? 53.649 -26.890 -59.655 1.00 78.81 189 ARG A CA 1
ATOM 1474 C C . ARG A 1 189 ? 53.756 -28.418 -59.704 1.00 78.81 189 ARG A C 1
ATOM 1476 O O . ARG A 1 189 ? 54.868 -28.932 -59.742 1.00 78.81 189 ARG A O 1
ATOM 1483 N N . LYS A 1 190 ? 52.632 -29.139 -59.620 1.00 61.03 190 LYS A N 1
ATOM 1484 C CA . LYS A 1 190 ? 52.564 -30.613 -59.667 1.00 61.03 190 LYS A CA 1
ATOM 1485 C C . LYS A 1 190 ? 52.212 -31.165 -61.060 1.00 61.03 190 LYS A C 1
ATOM 1487 O O . LYS A 1 190 ? 52.134 -32.385 -61.197 1.00 61.03 190 LYS A O 1
ATOM 1492 N N . SER A 1 191 ? 52.001 -30.295 -62.050 1.00 53.28 191 SER A N 1
ATOM 1493 C CA . SER A 1 191 ? 51.942 -30.605 -63.488 1.00 53.28 191 SER A CA 1
ATOM 1494 C C . SER A 1 191 ? 53.278 -30.317 -64.155 1.00 53.28 191 SER A C 1
ATOM 1496 O O . SER A 1 191 ? 53.675 -31.108 -65.032 1.00 53.28 191 SER A O 1
#

InterPro domains:
  IPR021019 Mediator complex, subunit Med30, metazoa [PF11315] (36-190)
  IPR021019 Mediator complex, subunit Med30, metazoa [PTHR31705] (12-191)

Foldseek 3Di:
DDDDDDDDDDDDDDDDDDDDDDDDDDDDDDDPPPDPPPPPALVVLVVVLVVLVVLLVVLVVVLVVLVVPADDCPVPDPDDDPCNVVSVVVNVVSVVVNVVSVVVNVVSVVVSCVNCVPVPPDPVVLQDQDDDPNDRDDDHPPDDPVRVVVVVVVVVVVVVVVVVVVVVVVVVVVVVVVVVVVVVVVVVVVD

Organism: Capitella teleta (NCBI:txid283909)